Protein AF-A0ABD3SAN1-F1 (afdb_monomer_lite)

Structure (mmCIF, N/CA/C/O backbone):
data_AF-A0ABD3SAN1-F1
#
_entry.id   AF-A0ABD3SAN1-F1
#
loop_
_atom_site.group_PDB
_atom_site.id
_atom_site.type_symbol
_atom_site.label_atom_id
_atom_site.label_alt_id
_atom_site.label_comp_id
_atom_site.label_asym_id
_atom_site.label_entity_id
_atom_site.label_seq_id
_atom_site.pdbx_PDB_ins_code
_atom_site.Cartn_x
_atom_site.Cartn_y
_atom_site.Cartn_z
_atom_site.occupancy
_atom_site.B_iso_or_equiv
_atom_site.auth_seq_id
_atom_site.auth_comp_id
_atom_site.auth_asym_id
_atom_site.auth_atom_id
_atom_site.pdbx_PDB_model_num
ATOM 1 N N . MET A 1 1 ? -63.310 7.871 -70.147 1.00 47.47 1 MET A N 1
ATOM 2 C CA . MET A 1 1 ? -61.917 7.611 -70.540 1.00 47.47 1 MET A CA 1
ATOM 3 C C . MET A 1 1 ? -61.302 8.990 -70.471 1.00 47.47 1 MET A C 1
ATOM 5 O O . MET A 1 1 ? -61.814 9.867 -71.145 1.00 47.47 1 MET A O 1
ATOM 9 N N . ASP A 1 2 ? -60.575 9.318 -69.414 1.00 44.34 2 ASP A N 1
ATOM 10 C CA . ASP A 1 2 ? -59.260 8.725 -69.177 1.00 44.34 2 ASP A CA 1
ATOM 11 C C . ASP A 1 2 ? -58.966 8.379 -67.711 1.00 44.34 2 ASP A C 1
ATOM 13 O O . ASP A 1 2 ? -59.660 8.799 -66.785 1.00 44.34 2 ASP A O 1
ATOM 17 N N . GLU A 1 3 ? -57.980 7.497 -67.586 1.00 47.12 3 GLU A N 1
ATOM 18 C CA . GLU A 1 3 ? -57.555 6.701 -66.441 1.00 47.12 3 GLU A CA 1
ATOM 19 C C . GLU A 1 3 ? -57.026 7.492 -65.241 1.00 47.12 3 GLU A C 1
ATOM 21 O O . GLU A 1 3 ? -56.431 8.561 -65.354 1.00 47.12 3 GLU A O 1
ATOM 26 N N . VAL A 1 4 ? -57.210 6.876 -64.073 1.00 50.34 4 VAL A N 1
ATOM 27 C CA . VAL A 1 4 ? -56.472 7.160 -62.843 1.00 50.34 4 VAL A CA 1
ATOM 28 C C . VAL A 1 4 ? -55.154 6.397 -62.920 1.00 50.34 4 VAL A C 1
ATOM 30 O O . VAL A 1 4 ? -55.179 5.174 -63.027 1.00 50.34 4 VAL A O 1
ATOM 33 N N . GLU A 1 5 ? -54.025 7.089 -62.788 1.00 54.59 5 GLU A N 1
ATOM 34 C CA . GLU A 1 5 ? -52.728 6.453 -62.547 1.00 54.59 5 GLU A CA 1
ATOM 35 C C . GLU A 1 5 ? -52.177 6.935 -61.190 1.00 54.59 5 GLU A C 1
ATOM 37 O O . GLU A 1 5 ? -52.118 8.147 -60.952 1.00 54.59 5 GLU A O 1
ATOM 42 N N . PRO A 1 6 ? -51.833 6.032 -60.251 1.00 48.09 6 PRO A N 1
ATOM 43 C CA . PRO A 1 6 ? -51.280 6.411 -58.960 1.00 48.09 6 PRO A CA 1
ATOM 44 C C . PRO A 1 6 ? -49.764 6.630 -59.064 1.00 48.09 6 PRO A C 1
ATOM 46 O O . PRO A 1 6 ? -49.045 5.861 -59.697 1.00 48.09 6 PRO A O 1
ATOM 49 N N . GLN A 1 7 ? -49.270 7.674 -58.399 1.00 44.56 7 GLN A N 1
ATOM 50 C CA . GLN A 1 7 ? -47.840 7.938 -58.255 1.00 44.56 7 GLN A CA 1
ATOM 51 C C . GLN A 1 7 ? -47.202 6.870 -57.354 1.00 44.56 7 GLN A C 1
ATOM 53 O O . GLN A 1 7 ? -47.481 6.820 -56.157 1.00 44.56 7 GLN A O 1
ATOM 58 N N . PHE A 1 8 ? -46.340 6.025 -57.923 1.00 36.03 8 PHE A N 1
ATOM 59 C CA . PHE A 1 8 ? -45.463 5.149 -57.150 1.00 36.03 8 PHE A CA 1
ATOM 60 C C . PHE A 1 8 ? -44.323 5.976 -56.544 1.00 36.03 8 PHE A C 1
ATOM 62 O O . PHE A 1 8 ? -43.497 6.540 -57.262 1.00 36.03 8 PHE A O 1
ATOM 69 N N . HIS A 1 9 ? -44.288 6.040 -55.213 1.00 37.09 9 HIS A N 1
ATOM 70 C CA . HIS A 1 9 ? -43.096 6.411 -54.462 1.00 37.09 9 HIS A CA 1
ATOM 71 C C . HIS A 1 9 ? -42.018 5.347 -54.708 1.00 37.09 9 HIS A C 1
ATOM 73 O O . HIS A 1 9 ? -42.261 4.161 -54.502 1.00 37.09 9 HIS A O 1
ATOM 79 N N . HIS A 1 10 ? -40.845 5.777 -55.171 1.00 36.53 10 HIS A N 1
ATOM 80 C CA . HIS A 1 10 ? -39.637 4.959 -55.170 1.00 36.53 10 HIS A CA 1
ATOM 81 C C . HIS A 1 10 ? -39.230 4.770 -53.702 1.00 36.53 10 HIS A C 1
ATOM 83 O O . HIS A 1 10 ? -38.886 5.744 -53.032 1.00 36.53 10 HIS A O 1
ATOM 89 N N . GLU A 1 11 ? -39.356 3.551 -53.180 1.00 45.97 11 GLU A N 1
ATOM 90 C CA . GLU A 1 11 ? -38.661 3.155 -51.957 1.00 45.97 11 GLU A CA 1
ATOM 91 C C . GLU A 1 11 ? -37.168 3.134 -52.300 1.00 45.97 11 GLU A C 1
ATOM 93 O O . GLU A 1 11 ? -36.721 2.322 -53.107 1.00 45.97 11 GLU A O 1
ATOM 98 N N . GLU A 1 12 ? -36.409 4.092 -51.767 1.00 47.00 12 GLU A N 1
ATOM 99 C CA . GLU A 1 12 ? -34.952 4.012 -51.798 1.00 47.00 12 GLU A CA 1
ATOM 100 C C . GLU A 1 12 ? -34.536 2.903 -50.827 1.00 47.00 12 GLU A C 1
ATOM 102 O O . GLU A 1 12 ? -34.613 3.067 -49.610 1.00 47.00 12 GLU A O 1
ATOM 107 N N . GLU A 1 13 ? -34.165 1.743 -51.369 1.00 53.28 13 GLU A N 1
ATOM 108 C CA . GLU A 1 13 ? -33.472 0.703 -50.614 1.00 53.28 13 GLU A CA 1
ATOM 109 C C . GLU A 1 13 ? -32.083 1.242 -50.235 1.00 53.28 13 GLU A C 1
ATOM 111 O O . GLU A 1 13 ? -31.248 1.509 -51.104 1.00 53.28 13 GLU A O 1
ATOM 116 N N . ASP A 1 14 ? -31.853 1.439 -48.933 1.00 52.56 14 ASP A N 1
ATOM 117 C CA . ASP A 1 14 ? -30.531 1.743 -48.380 1.00 52.56 14 ASP A CA 1
ATOM 118 C C . ASP A 1 14 ? -29.525 0.684 -48.877 1.00 52.56 14 ASP A C 1
ATOM 120 O O . ASP A 1 14 ? -29.796 -0.514 -48.742 1.00 52.56 14 ASP A O 1
ATOM 124 N N . PRO A 1 15 ? -28.363 1.066 -49.441 1.00 58.12 15 PRO A N 1
ATOM 125 C CA . PRO A 1 15 ? -27.376 0.090 -49.876 1.00 58.12 15 PRO A CA 1
ATOM 126 C C . PRO A 1 15 ? -26.873 -0.703 -48.665 1.00 58.12 15 PRO A C 1
ATOM 128 O O . PRO A 1 15 ? -26.223 -0.153 -47.774 1.00 58.12 15 PRO A O 1
ATOM 131 N N . GLU A 1 16 ? -27.169 -2.004 -48.647 1.00 63.34 16 GLU A N 1
ATOM 132 C CA . GLU A 1 16 ? -26.653 -2.954 -47.666 1.00 63.34 16 GLU A CA 1
ATOM 133 C C . GLU A 1 16 ? -25.118 -2.900 -47.713 1.00 63.34 16 GLU A C 1
ATOM 135 O O . GLU A 1 16 ? -24.490 -3.193 -48.733 1.00 63.34 16 GLU A O 1
ATOM 140 N N . ILE A 1 17 ? -24.509 -2.413 -46.630 1.00 59.25 17 ILE A N 1
ATOM 141 C CA . ILE A 1 17 ? -23.059 -2.262 -46.515 1.00 59.25 17 ILE A CA 1
ATOM 142 C C . ILE A 1 17 ? -22.461 -3.672 -46.491 1.00 59.25 17 ILE A C 1
ATOM 144 O O . ILE A 1 17 ? -22.445 -4.331 -45.456 1.00 59.25 17 ILE A O 1
ATOM 148 N N . ILE A 1 18 ? -21.994 -4.146 -47.646 1.00 58.75 18 ILE A N 1
ATOM 149 C CA . ILE A 1 18 ? -21.250 -5.401 -47.760 1.00 58.75 18 ILE A CA 1
ATOM 150 C C . ILE A 1 18 ? -19.874 -5.156 -47.136 1.00 58.75 18 ILE A C 1
ATOM 152 O O . ILE A 1 18 ? -19.011 -4.517 -47.745 1.00 58.75 18 ILE A O 1
ATOM 156 N N . GLU A 1 19 ? -19.687 -5.617 -45.900 1.00 59.34 19 GLU A N 1
ATOM 157 C CA . GLU A 1 19 ? -18.380 -5.617 -45.247 1.00 59.34 19 GLU A CA 1
ATOM 158 C C . GLU A 1 19 ? -17.417 -6.481 -46.082 1.00 59.34 19 GLU A C 1
ATOM 160 O O . GLU A 1 19 ? -17.720 -7.647 -46.350 1.00 59.34 19 GLU A O 1
ATOM 165 N N . PRO A 1 20 ? -16.284 -5.937 -46.567 1.00 63.66 20 PRO A N 1
ATOM 166 C CA . PRO A 1 20 ? -15.313 -6.744 -47.286 1.00 63.66 20 PRO A CA 1
ATOM 167 C C . PRO A 1 20 ? -14.733 -7.786 -46.326 1.00 63.66 20 PRO A C 1
ATOM 169 O O . PRO A 1 20 ? -14.188 -7.427 -45.283 1.00 63.66 20 PRO A O 1
ATOM 172 N N . ASP A 1 21 ? -14.842 -9.061 -46.699 1.00 63.62 21 ASP A N 1
ATOM 173 C CA . ASP A 1 21 ? -14.269 -10.201 -45.978 1.00 63.62 21 ASP A CA 1
ATOM 174 C C . ASP A 1 21 ? -12.733 -10.116 -46.085 1.00 63.62 21 ASP A C 1
ATOM 176 O O . ASP A 1 21 ? -12.105 -10.590 -47.035 1.00 63.62 21 ASP A O 1
ATOM 180 N N . VAL A 1 22 ? -12.122 -9.355 -45.174 1.00 65.00 22 VAL A N 1
ATOM 181 C CA . VAL A 1 22 ? -10.670 -9.195 -45.079 1.00 65.00 22 VAL A CA 1
ATOM 182 C C . VAL A 1 22 ? -10.128 -10.424 -44.360 1.00 65.00 22 VAL A C 1
ATOM 184 O O . VAL A 1 22 ? -10.325 -10.570 -43.156 1.00 65.00 22 VAL A O 1
ATOM 187 N N . GLU A 1 23 ? -9.422 -11.292 -45.087 1.00 66.00 23 GLU A N 1
ATOM 188 C CA . GLU A 1 23 ? -8.639 -12.370 -44.479 1.00 66.00 23 GLU A CA 1
ATOM 189 C C . GLU A 1 23 ? -7.575 -11.746 -43.562 1.00 66.00 23 GLU A C 1
ATOM 191 O O . GLU A 1 23 ? -6.595 -11.148 -44.017 1.00 66.00 23 GLU A O 1
ATOM 196 N N . LEU A 1 24 ? -7.811 -11.819 -42.251 1.00 62.38 24 LEU A N 1
ATOM 197 C CA . LEU A 1 24 ? -6.869 -11.354 -41.243 1.00 62.38 24 LEU A CA 1
ATOM 198 C C . LEU A 1 24 ? -5.686 -12.323 -41.224 1.00 62.38 24 LEU A C 1
ATOM 200 O O . LEU A 1 24 ? -5.839 -13.492 -40.886 1.00 62.38 24 LEU A O 1
ATOM 204 N N . ASP A 1 25 ? -4.508 -11.837 -41.611 1.00 67.50 25 ASP A N 1
ATOM 205 C CA . ASP A 1 25 ? -3.264 -12.599 -41.527 1.00 67.50 25 ASP A CA 1
ATOM 206 C C . ASP A 1 25 ? -2.994 -12.996 -40.065 1.00 67.50 25 ASP A C 1
ATOM 208 O O . ASP A 1 25 ? -2.654 -12.159 -39.237 1.00 67.50 25 ASP A O 1
ATOM 212 N N . GLU A 1 26 ? -3.148 -14.277 -39.731 1.00 64.06 26 GLU A N 1
ATOM 213 C CA . GLU A 1 26 ? -2.954 -14.786 -38.368 1.00 64.06 26 GLU A CA 1
ATOM 214 C C . GLU A 1 26 ? -1.468 -14.941 -37.979 1.00 64.06 26 GLU A C 1
ATOM 216 O O . GLU A 1 26 ? -1.155 -15.371 -36.867 1.00 64.06 26 GLU A O 1
ATOM 221 N N . SER A 1 27 ? -0.518 -14.566 -38.849 1.00 65.94 27 SER A N 1
ATOM 222 C CA . SER A 1 27 ? 0.929 -14.726 -38.614 1.00 65.94 27 SER A CA 1
ATOM 223 C C . SER A 1 27 ? 1.480 -13.970 -37.393 1.00 65.94 27 SER A C 1
ATOM 225 O O . SER A 1 27 ? 2.615 -14.208 -36.976 1.00 65.94 27 SER A O 1
ATOM 227 N N . HIS A 1 28 ? 0.681 -13.080 -36.801 1.00 57.62 28 HIS A N 1
ATOM 228 C CA . HIS A 1 28 ? 0.998 -12.288 -35.612 1.00 57.62 28 HIS A CA 1
ATOM 229 C C . HIS A 1 28 ? 0.028 -12.532 -34.440 1.00 57.62 28 HIS A C 1
ATOM 231 O O . HIS A 1 28 ? -0.025 -11.732 -33.502 1.00 57.62 28 HIS A O 1
ATOM 237 N N . VAL A 1 29 ? -0.723 -13.641 -34.461 1.00 71.19 29 VAL A N 1
ATOM 238 C CA . VAL A 1 29 ? -1.554 -14.070 -33.329 1.00 71.19 29 VAL A CA 1
ATOM 239 C C . VAL A 1 29 ? -0.641 -14.500 -32.183 1.00 71.19 29 VAL A C 1
ATOM 241 O O . VAL A 1 29 ? 0.040 -15.522 -32.242 1.00 71.19 29 VAL A O 1
ATOM 244 N N . VAL A 1 30 ? -0.608 -13.680 -31.133 1.00 66.06 30 VAL A N 1
ATOM 245 C CA . VAL A 1 30 ? 0.076 -14.009 -29.880 1.00 66.06 30 VAL A CA 1
ATOM 246 C C . VAL A 1 30 ? -0.674 -15.165 -29.230 1.00 66.06 30 VAL A C 1
ATOM 248 O O . VAL A 1 30 ? -1.894 -15.096 -29.065 1.00 66.06 30 VAL A O 1
ATOM 251 N N . GLU A 1 31 ? 0.048 -16.230 -28.886 1.00 66.81 31 GLU A N 1
ATOM 252 C CA . GLU A 1 31 ? -0.555 -17.369 -28.203 1.00 66.81 31 GLU A CA 1
ATOM 253 C C . GLU A 1 31 ? -1.207 -16.926 -26.886 1.00 66.81 31 GLU A C 1
ATOM 255 O O . GLU A 1 31 ? -0.666 -16.064 -26.187 1.00 66.81 31 GLU A O 1
ATOM 260 N N . PRO A 1 32 ? -2.367 -17.501 -26.527 1.00 70.31 32 PRO A N 1
ATOM 261 C CA . PRO A 1 32 ? -2.988 -17.213 -25.248 1.00 70.31 32 PRO A CA 1
ATOM 262 C C . PRO A 1 32 ? -2.058 -17.629 -24.104 1.00 70.31 32 PRO A C 1
ATOM 264 O O . PRO A 1 32 ? -1.53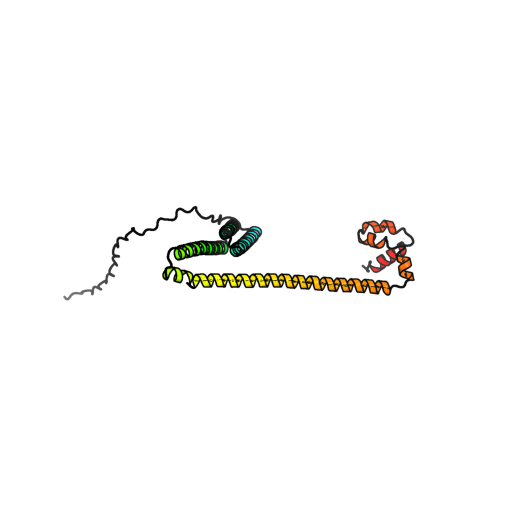2 -18.745 -24.084 1.00 70.31 32 PRO A O 1
ATOM 267 N N . ASP A 1 33 ? -1.900 -16.739 -23.127 1.00 73.12 33 ASP A N 1
ATOM 268 C CA . ASP A 1 33 ? -1.143 -17.026 -21.914 1.00 73.12 33 ASP A CA 1
ATOM 269 C C . ASP A 1 33 ? -1.765 -18.230 -21.180 1.00 73.12 33 ASP A C 1
ATOM 271 O O . ASP A 1 33 ? -2.948 -18.230 -20.832 1.00 73.12 33 ASP A O 1
ATOM 275 N N . ASN A 1 34 ? -0.963 -19.266 -20.917 1.00 74.12 34 ASN A N 1
ATOM 276 C CA . ASN A 1 34 ? -1.385 -20.476 -20.196 1.00 74.12 34 ASN A CA 1
ATOM 277 C C . ASN A 1 34 ? -1.143 -20.367 -18.678 1.00 74.12 34 ASN A C 1
ATOM 279 O O . ASN A 1 34 ? -0.758 -21.340 -18.021 1.00 74.12 34 ASN A O 1
ATOM 283 N N . ASP A 1 35 ? -1.341 -19.178 -18.110 1.00 74.06 35 ASP A N 1
ATOM 284 C CA . ASP A 1 35 ? -1.110 -18.944 -16.688 1.00 74.06 35 ASP A CA 1
ATOM 285 C C . ASP A 1 35 ? -2.210 -19.571 -15.809 1.00 74.06 35 ASP A C 1
ATOM 287 O O . ASP A 1 35 ? -3.395 -19.564 -16.168 1.00 74.06 35 ASP A O 1
ATOM 291 N N . PRO A 1 36 ? -1.862 -20.095 -14.615 1.00 79.19 36 PRO A N 1
ATOM 292 C CA . PRO A 1 36 ? -2.849 -20.582 -13.662 1.00 79.19 36 PRO A CA 1
ATOM 293 C C . PRO A 1 36 ? -3.887 -19.500 -13.318 1.00 79.19 36 PRO A C 1
ATOM 295 O O . PRO A 1 36 ? -3.505 -18.363 -13.022 1.00 79.19 36 PRO A O 1
ATOM 298 N N . PRO A 1 37 ? -5.191 -19.838 -13.257 1.00 79.19 37 PRO A N 1
ATOM 299 C CA . PRO A 1 37 ? -6.224 -18.872 -12.910 1.00 79.19 37 PRO A CA 1
ATOM 300 C C . PRO A 1 37 ? -5.943 -18.185 -11.570 1.00 79.19 37 PRO A C 1
ATOM 302 O O . PRO A 1 37 ? -5.753 -18.835 -10.536 1.00 79.19 37 PRO A O 1
ATOM 305 N N . GLN A 1 38 ? -5.950 -16.852 -11.578 1.00 82.81 38 GLN A N 1
ATOM 306 C CA . GLN A 1 38 ? -5.797 -16.058 -10.361 1.00 82.81 38 GLN A CA 1
ATOM 307 C C . GLN A 1 38 ? -6.928 -16.351 -9.360 1.00 82.81 38 GLN A C 1
ATOM 309 O O . GLN A 1 38 ? -8.091 -16.517 -9.727 1.00 82.81 38 GLN A O 1
ATOM 314 N N . LYS A 1 39 ? -6.606 -16.383 -8.062 1.00 88.25 39 LYS A N 1
ATOM 315 C CA . LYS A 1 39 ? -7.596 -16.642 -7.003 1.00 88.25 39 LYS A CA 1
ATOM 316 C C . LYS A 1 39 ? -8.538 -15.443 -6.851 1.00 88.25 39 LYS A C 1
ATOM 318 O O . LYS A 1 39 ? -8.080 -14.355 -6.509 1.00 88.25 39 LYS A O 1
ATOM 323 N N . MET A 1 40 ? -9.839 -15.636 -7.069 1.00 87.25 40 MET A N 1
ATOM 324 C CA . MET A 1 40 ? -10.841 -14.551 -7.060 1.00 87.25 40 MET A CA 1
ATOM 325 C C . MET A 1 40 ? -11.735 -14.508 -5.814 1.00 87.25 40 MET A C 1
ATOM 327 O O . MET A 1 40 ? -12.510 -13.575 -5.667 1.00 87.25 40 MET A O 1
ATOM 331 N N . GLY A 1 41 ? -11.622 -15.480 -4.905 1.00 87.00 41 GLY A N 1
ATOM 332 C CA . GLY A 1 41 ? -12.566 -15.615 -3.791 1.00 87.00 41 GLY A CA 1
ATOM 333 C C . GLY A 1 41 ? -13.960 -16.052 -4.244 1.00 87.00 41 GLY A C 1
ATOM 334 O O . GLY A 1 41 ? -14.204 -16.248 -5.433 1.00 87.00 41 GLY A O 1
ATOM 335 N N . ASP A 1 42 ? -14.853 -16.258 -3.278 1.00 85.75 42 ASP A N 1
ATOM 336 C CA . ASP A 1 42 ? -16.238 -16.659 -3.528 1.00 85.75 42 ASP A CA 1
ATOM 337 C C . ASP A 1 42 ? -17.171 -15.454 -3.318 1.00 85.75 42 ASP A C 1
ATOM 339 O O . ASP A 1 42 ? -17.347 -15.017 -2.178 1.00 85.75 42 ASP A O 1
ATOM 343 N N . PRO A 1 43 ? -17.787 -14.904 -4.381 1.00 83.06 43 PRO A N 1
ATOM 344 C CA . PRO A 1 43 ? -18.662 -13.736 -4.281 1.00 83.06 43 PRO A CA 1
ATOM 345 C C . PRO A 1 43 ? -19.903 -13.938 -3.401 1.00 83.06 43 PRO A C 1
ATOM 347 O O . PRO A 1 43 ? -20.544 -12.953 -3.041 1.00 83.06 43 PRO A O 1
ATOM 350 N N . THR A 1 44 ? -20.270 -15.184 -3.085 1.00 86.88 44 THR A N 1
ATOM 351 C CA . THR A 1 44 ? -21.464 -15.518 -2.293 1.00 86.88 44 THR A CA 1
ATOM 352 C C . THR A 1 44 ? -21.215 -15.542 -0.784 1.00 86.88 44 THR A C 1
ATOM 354 O O . THR A 1 44 ? -22.166 -15.612 -0.006 1.00 86.88 44 THR A O 1
ATOM 357 N N . VAL A 1 45 ? -19.953 -15.451 -0.354 1.00 87.62 45 VAL A N 1
ATOM 358 C CA . VAL A 1 45 ? -19.567 -15.456 1.062 1.00 87.62 45 VAL A CA 1
ATOM 359 C C . VAL A 1 45 ? -20.083 -14.210 1.784 1.00 87.62 45 VAL A C 1
ATOM 361 O O . VAL A 1 45 ? -19.866 -13.078 1.347 1.00 87.62 45 VAL A O 1
ATOM 364 N N . GLU A 1 46 ? -20.717 -14.415 2.943 1.00 83.44 46 GLU A N 1
ATOM 365 C CA . GLU A 1 46 ? -21.114 -13.320 3.828 1.00 83.44 46 GLU A CA 1
ATOM 366 C C . GLU A 1 46 ? -19.883 -12.614 4.409 1.00 83.44 46 GLU A C 1
ATOM 368 O O . GLU A 1 46 ? -19.058 -13.189 5.123 1.00 83.44 46 GLU A O 1
ATOM 373 N N . VAL A 1 47 ? -19.770 -11.322 4.113 1.00 88.62 47 VAL A N 1
ATOM 374 C CA . VAL A 1 47 ? -18.660 -10.496 4.583 1.00 88.62 47 VAL A CA 1
ATOM 375 C C . VAL A 1 47 ? -19.037 -9.851 5.920 1.00 88.62 47 VAL A C 1
ATOM 377 O O . VAL A 1 47 ? -19.691 -8.799 5.937 1.00 88.62 47 VAL A O 1
ATOM 380 N N . THR A 1 48 ? -18.607 -10.472 7.026 1.00 92.19 48 THR A N 1
ATOM 381 C CA . THR A 1 48 ? -18.733 -9.924 8.391 1.00 92.19 48 THR A CA 1
ATOM 382 C C . THR A 1 48 ? -17.867 -8.677 8.585 1.00 92.19 48 THR A C 1
ATOM 384 O O . THR A 1 48 ? -16.995 -8.374 7.769 1.00 92.19 48 THR A O 1
ATOM 387 N N . GLU A 1 49 ? -18.104 -7.930 9.664 1.00 90.88 49 GLU A N 1
ATOM 388 C CA . GLU A 1 49 ? -17.313 -6.737 9.985 1.00 90.88 49 GLU A CA 1
ATOM 389 C C . GLU A 1 49 ? -15.839 -7.091 10.238 1.00 90.88 49 GLU A C 1
ATOM 391 O O . GLU A 1 49 ? -14.959 -6.447 9.669 1.00 90.88 49 GLU A O 1
ATOM 396 N N . GLU A 1 50 ? -15.560 -8.198 10.934 1.00 93.00 50 GLU A N 1
ATOM 397 C CA . GLU A 1 50 ? -14.191 -8.683 11.148 1.00 93.00 50 GLU A CA 1
ATOM 398 C C . GLU A 1 50 ? -13.481 -9.016 9.830 1.00 93.00 50 GLU A C 1
ATOM 400 O O . GLU A 1 50 ? -12.307 -8.689 9.658 1.00 93.00 50 GLU A O 1
ATOM 405 N N . ASN A 1 51 ? -14.186 -9.620 8.867 1.00 92.38 51 ASN A N 1
ATOM 406 C CA . ASN A 1 51 ? -13.620 -9.926 7.551 1.00 92.38 51 ASN A CA 1
ATOM 407 C C . ASN A 1 51 ? -13.308 -8.653 6.752 1.00 92.38 51 ASN A C 1
ATOM 409 O O . ASN A 1 51 ? -12.322 -8.613 6.012 1.00 92.38 51 ASN A O 1
ATOM 413 N N . ARG A 1 52 ? -14.115 -7.592 6.902 1.00 91.88 52 ARG A N 1
ATOM 414 C CA . ARG A 1 52 ? -13.829 -6.288 6.279 1.00 91.88 52 ARG A CA 1
ATOM 415 C C . ARG A 1 52 ? -12.588 -5.660 6.885 1.00 91.88 52 ARG A C 1
ATOM 417 O O . ARG A 1 52 ? -11.740 -5.198 6.123 1.00 91.88 52 ARG A O 1
ATOM 424 N N . ASP A 1 53 ? -12.476 -5.671 8.207 1.00 93.88 53 ASP A N 1
ATOM 425 C CA . ASP A 1 53 ? -11.328 -5.108 8.915 1.00 93.88 53 ASP A CA 1
ATOM 426 C C . ASP A 1 53 ? -10.048 -5.875 8.576 1.00 93.88 53 ASP A C 1
ATOM 428 O O . ASP A 1 53 ? -9.063 -5.268 8.155 1.00 93.88 53 ASP A O 1
ATOM 432 N N . ALA A 1 54 ? -10.088 -7.209 8.602 1.00 95.19 54 ALA A N 1
ATOM 433 C CA . ALA A 1 54 ? -8.969 -8.055 8.197 1.00 95.19 54 ALA A CA 1
ATOM 434 C C . ALA A 1 54 ? -8.579 -7.849 6.719 1.00 95.19 54 ALA A C 1
ATOM 436 O O . ALA A 1 54 ? -7.393 -7.819 6.385 1.00 95.19 54 ALA A O 1
ATOM 437 N N . ALA A 1 55 ? -9.549 -7.643 5.820 1.00 93.81 55 ALA A N 1
ATOM 438 C CA . ALA A 1 55 ? -9.265 -7.307 4.424 1.00 93.81 55 ALA A CA 1
ATOM 439 C C . ALA A 1 55 ? -8.592 -5.928 4.281 1.00 93.81 55 ALA A C 1
ATOM 441 O O . ALA A 1 55 ? -7.690 -5.764 3.457 1.00 93.81 55 ALA A O 1
ATOM 442 N N . GLN A 1 56 ? -8.987 -4.932 5.085 1.00 94.25 56 GLN A N 1
ATOM 443 C CA . GLN A 1 56 ? -8.306 -3.632 5.116 1.00 94.25 56 GLN A CA 1
ATOM 444 C C . GLN A 1 56 ? -6.890 -3.747 5.689 1.00 94.25 56 GLN A C 1
ATOM 446 O O . GLN A 1 56 ? -5.973 -3.129 5.152 1.00 94.25 56 GLN A O 1
ATOM 451 N N . GLU A 1 57 ? -6.682 -4.552 6.730 1.00 94.75 57 GLU A N 1
ATOM 452 C CA . GLU A 1 57 ? -5.351 -4.828 7.277 1.00 94.75 57 GLU A CA 1
ATOM 453 C C . GLU A 1 57 ? -4.443 -5.496 6.244 1.00 94.75 57 GLU A C 1
ATOM 455 O O . GLU A 1 57 ? -3.313 -5.051 6.042 1.00 94.75 57 GLU A O 1
ATOM 460 N N . ALA A 1 58 ? -4.946 -6.498 5.522 1.00 95.19 58 ALA A N 1
ATOM 461 C CA . ALA A 1 58 ? -4.211 -7.144 4.439 1.00 95.19 58 ALA A CA 1
ATOM 462 C C . ALA A 1 58 ? -3.854 -6.152 3.315 1.00 95.19 58 ALA A C 1
ATOM 464 O O . ALA A 1 58 ? -2.735 -6.166 2.808 1.00 95.19 58 ALA A O 1
ATOM 465 N N . LYS A 1 59 ? -4.744 -5.209 2.981 1.00 92.06 59 LYS A N 1
ATOM 466 C CA . LYS A 1 59 ? -4.421 -4.113 2.052 1.00 92.06 59 LYS A CA 1
ATOM 467 C C . LYS A 1 59 ? -3.320 -3.186 2.588 1.00 92.06 59 LYS A C 1
ATOM 469 O O . LYS A 1 59 ? -2.490 -2.704 1.822 1.00 92.06 59 LYS A O 1
ATOM 474 N N . ILE A 1 60 ? -3.296 -2.909 3.891 1.00 93.06 60 ILE A N 1
ATOM 475 C CA . ILE A 1 60 ? -2.222 -2.112 4.507 1.00 93.06 60 ILE A CA 1
ATOM 476 C C . ILE A 1 60 ? -0.884 -2.860 4.422 1.00 93.06 60 ILE A C 1
ATOM 478 O O . ILE A 1 60 ? 0.136 -2.232 4.137 1.00 93.06 60 ILE A O 1
ATOM 482 N N . GLN A 1 61 ? -0.890 -4.181 4.617 1.00 93.81 61 GLN A N 1
ATOM 483 C CA . GLN A 1 61 ? 0.296 -5.028 4.455 1.00 93.81 61 GLN A CA 1
ATOM 484 C C . GLN A 1 61 ? 0.811 -5.027 3.010 1.00 93.81 61 GLN A C 1
ATOM 486 O O . GLN A 1 61 ? 2.014 -4.916 2.804 1.00 93.81 61 GLN A O 1
ATOM 491 N N . ASP A 1 62 ? -0.073 -5.060 2.010 1.00 92.12 62 ASP A N 1
ATOM 492 C CA . ASP A 1 62 ? 0.313 -4.890 0.601 1.00 92.12 62 ASP A CA 1
ATOM 493 C C . ASP A 1 62 ? 1.034 -3.556 0.360 1.00 92.12 62 ASP A C 1
ATOM 495 O O . ASP A 1 62 ? 2.129 -3.534 -0.200 1.00 92.12 62 ASP A O 1
ATOM 499 N N . MET A 1 63 ? 0.497 -2.446 0.875 1.00 85.50 63 MET A N 1
ATOM 500 C CA . MET A 1 63 ? 1.154 -1.139 0.755 1.00 85.50 63 MET A CA 1
ATOM 501 C C . MET A 1 63 ? 2.535 -1.108 1.422 1.00 85.50 63 MET A C 1
ATOM 503 O O . MET A 1 63 ? 3.447 -0.421 0.950 1.00 85.50 63 MET A O 1
ATOM 507 N N . GLU A 1 64 ? 2.697 -1.827 2.531 1.00 89.19 64 GLU A N 1
ATOM 508 C CA . GLU A 1 64 ? 3.982 -1.984 3.203 1.00 89.19 64 GLU A CA 1
ATOM 509 C C . GLU A 1 64 ? 4.957 -2.822 2.366 1.00 89.19 64 GLU A C 1
ATOM 511 O O . GLU A 1 64 ? 6.075 -2.366 2.113 1.00 89.19 64 GLU A O 1
ATOM 516 N N . ALA A 1 65 ? 4.517 -3.957 1.829 1.00 91.06 65 ALA A N 1
ATOM 517 C CA . ALA A 1 65 ? 5.311 -4.817 0.956 1.00 91.06 65 ALA A CA 1
ATOM 518 C C . ALA A 1 65 ? 5.750 -4.097 -0.336 1.00 91.06 65 ALA A C 1
ATOM 520 O O . ALA A 1 65 ? 6.921 -4.172 -0.720 1.00 91.06 65 ALA A O 1
ATOM 521 N N . ILE A 1 66 ? 4.873 -3.290 -0.949 1.00 84.69 66 ILE A N 1
ATOM 522 C CA . ILE A 1 66 ? 5.222 -2.411 -2.081 1.00 84.69 66 ILE A CA 1
ATOM 523 C C . ILE A 1 66 ? 6.337 -1.437 -1.687 1.00 84.69 66 ILE A C 1
ATOM 525 O O . ILE A 1 66 ? 7.279 -1.227 -2.455 1.00 84.69 66 ILE A O 1
ATOM 529 N N . SER A 1 67 ? 6.267 -0.856 -0.485 1.00 84.69 67 SER A N 1
ATOM 530 C CA . SER A 1 67 ? 7.299 0.070 -0.000 1.00 84.69 67 SER A CA 1
ATOM 531 C C . SER A 1 67 ? 8.652 -0.611 0.233 1.00 84.69 67 SER A C 1
ATOM 533 O O . SER A 1 67 ? 9.696 0.005 0.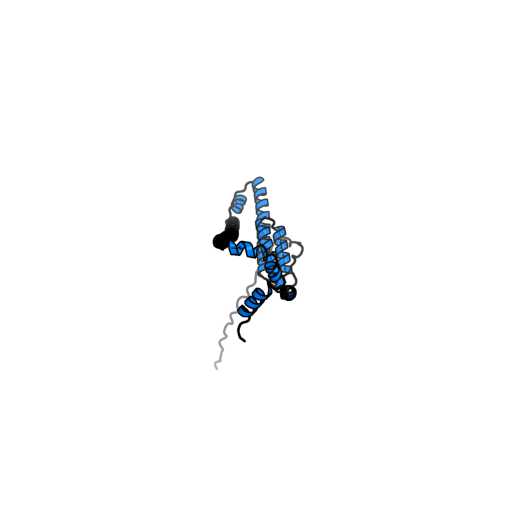022 1.00 84.69 67 SER A O 1
ATOM 535 N N . GLU A 1 68 ? 8.642 -1.899 0.575 1.00 87.69 68 GLU A N 1
ATOM 536 C CA . GLU A 1 68 ? 9.836 -2.740 0.707 1.00 87.69 68 GLU A CA 1
ATOM 537 C C . GLU A 1 68 ? 10.306 -3.347 -0.626 1.00 87.69 68 GLU A C 1
ATOM 539 O O . GLU A 1 68 ? 11.315 -4.051 -0.657 1.00 87.69 68 GLU A O 1
ATOM 544 N N . ARG A 1 69 ? 9.619 -3.042 -1.738 1.00 82.50 69 ARG A N 1
ATOM 545 C CA . ARG A 1 69 ? 9.842 -3.618 -3.078 1.00 82.50 69 ARG A CA 1
ATOM 546 C C . ARG A 1 69 ? 9.645 -5.137 -3.150 1.00 82.50 69 ARG A C 1
ATOM 548 O O . ARG A 1 69 ? 10.217 -5.782 -4.027 1.00 82.50 69 ARG A O 1
ATOM 555 N N . LYS A 1 70 ? 8.834 -5.696 -2.255 1.00 89.00 70 LYS A N 1
ATOM 556 C CA . LYS A 1 70 ? 8.439 -7.109 -2.237 1.00 89.00 70 LYS A CA 1
ATOM 557 C C . LYS A 1 70 ? 7.081 -7.255 -2.918 1.00 89.00 70 LYS A C 1
ATOM 559 O O . LYS A 1 70 ? 6.046 -7.371 -2.267 1.00 89.00 70 LYS A O 1
ATOM 564 N N . LEU A 1 71 ? 7.074 -7.137 -4.241 1.00 86.44 71 LEU A N 1
ATOM 565 C CA . LEU A 1 71 ? 5.833 -7.021 -5.013 1.00 86.44 71 LEU A CA 1
ATOM 566 C C . LEU A 1 71 ? 5.044 -8.336 -5.062 1.00 86.44 71 LEU A C 1
ATOM 568 O O . LEU A 1 71 ? 3.818 -8.318 -5.087 1.00 86.44 71 LEU A O 1
ATOM 572 N N . GLU A 1 72 ? 5.733 -9.470 -5.003 1.00 90.19 72 GLU A N 1
ATOM 573 C CA . GLU A 1 72 ? 5.134 -10.801 -4.942 1.00 90.19 72 GLU A CA 1
ATOM 574 C C . GLU A 1 72 ? 4.366 -11.006 -3.629 1.00 90.19 72 GLU A C 1
ATOM 576 O O . GLU A 1 72 ? 3.214 -11.442 -3.646 1.00 90.19 72 GLU A O 1
ATOM 581 N N . GLU A 1 73 ? 4.963 -10.614 -2.497 1.00 93.44 73 GLU A N 1
ATOM 582 C CA . GLU A 1 73 ? 4.294 -10.636 -1.188 1.00 93.44 73 GLU A CA 1
ATOM 583 C C . GLU A 1 73 ? 3.081 -9.695 -1.180 1.00 93.44 73 GLU A C 1
ATOM 585 O O . GLU A 1 73 ? 2.022 -10.043 -0.658 1.00 93.44 73 GLU A O 1
ATOM 590 N N . ALA A 1 74 ? 3.201 -8.526 -1.814 1.00 91.88 74 ALA A N 1
ATOM 591 C CA . ALA A 1 74 ? 2.122 -7.550 -1.921 1.00 91.88 74 ALA A CA 1
ATOM 592 C C . ALA A 1 74 ? 0.884 -8.129 -2.642 1.00 91.88 74 ALA A C 1
ATOM 594 O O . ALA A 1 74 ? -0.234 -8.110 -2.116 1.00 91.88 74 ALA A O 1
ATOM 595 N 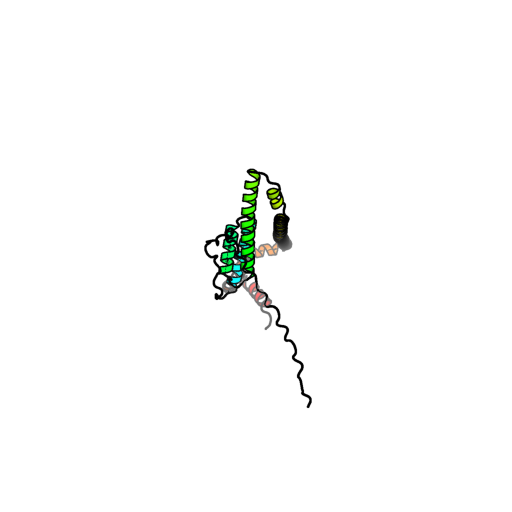N . ILE A 1 75 ? 1.101 -8.777 -3.792 1.00 92.88 75 ILE A N 1
ATOM 596 C CA . ILE A 1 75 ? 0.053 -9.490 -4.539 1.00 92.88 75 ILE A CA 1
ATOM 597 C C . ILE A 1 75 ? -0.580 -10.599 -3.684 1.00 92.88 75 ILE A C 1
ATOM 599 O O . ILE A 1 75 ? -1.800 -10.802 -3.730 1.00 92.88 75 ILE A O 1
ATOM 603 N N . GLU A 1 76 ? 0.208 -11.306 -2.872 1.00 94.56 76 GLU A N 1
ATOM 604 C CA . GLU A 1 76 ? -0.308 -12.333 -1.965 1.00 94.56 76 GLU A CA 1
ATOM 605 C C . GLU A 1 76 ? -1.200 -11.733 -0.865 1.00 94.56 76 GLU A C 1
ATOM 607 O O . GLU A 1 76 ? -2.286 -12.257 -0.596 1.00 94.56 76 GLU A O 1
ATOM 612 N N . HIS A 1 77 ? -0.792 -10.614 -0.262 1.00 96.25 77 HIS A N 1
ATOM 613 C CA . HIS A 1 77 ? -1.591 -9.891 0.729 1.00 96.25 77 HIS A CA 1
ATOM 614 C C . HIS A 1 77 ? -2.929 -9.419 0.147 1.00 96.25 77 HIS A C 1
ATOM 616 O O . HIS A 1 77 ? -3.973 -9.624 0.768 1.00 96.25 77 HIS A O 1
ATOM 622 N N . LEU A 1 78 ? -2.946 -8.884 -1.076 1.00 93.50 78 LEU A N 1
ATOM 623 C CA . LEU A 1 78 ? -4.201 -8.509 -1.737 1.00 93.50 78 LEU A CA 1
ATOM 624 C C . LEU A 1 78 ? -5.043 -9.709 -2.150 1.00 93.50 78 LEU A C 1
ATOM 626 O O . LEU A 1 78 ? -6.269 -9.652 -2.088 1.00 93.50 78 LEU A O 1
ATOM 630 N N . THR A 1 79 ? -4.411 -10.820 -2.513 1.00 94.81 79 THR A N 1
ATOM 631 C CA . THR A 1 79 ? -5.136 -12.069 -2.748 1.00 94.81 79 THR A CA 1
ATOM 632 C C . THR A 1 79 ? -5.839 -12.526 -1.471 1.00 94.81 79 THR A C 1
ATOM 634 O O . THR A 1 79 ? -7.022 -12.848 -1.519 1.00 94.81 79 THR A O 1
ATOM 637 N N . LYS A 1 80 ? -5.175 -12.466 -0.308 1.00 94.75 80 LYS A N 1
ATOM 638 C CA . LYS A 1 80 ? -5.807 -12.725 1.000 1.00 94.75 80 LYS A CA 1
ATOM 639 C C . LYS A 1 80 ? -6.945 -11.739 1.284 1.00 94.75 80 LYS A C 1
ATOM 641 O O . LYS A 1 80 ? -8.008 -12.164 1.722 1.00 94.75 80 LYS A O 1
ATOM 646 N N . ALA A 1 81 ? -6.764 -10.454 0.977 1.00 94.31 81 ALA A N 1
ATOM 647 C CA . ALA A 1 81 ? -7.803 -9.439 1.151 1.00 94.31 81 ALA A CA 1
ATOM 648 C C . ALA A 1 81 ? -9.061 -9.726 0.308 1.00 94.31 81 ALA A C 1
ATOM 650 O O . ALA A 1 81 ? -10.177 -9.560 0.796 1.00 94.31 81 ALA A O 1
ATOM 651 N N . ILE A 1 82 ? -8.891 -10.202 -0.930 1.00 94.44 82 ILE A N 1
ATOM 652 C CA . ILE A 1 82 ? -9.993 -10.605 -1.819 1.00 94.44 82 ILE A CA 1
ATOM 653 C C . ILE A 1 82 ? -10.698 -11.854 -1.291 1.00 94.44 82 ILE A C 1
ATOM 655 O O . ILE A 1 82 ? -11.919 -11.916 -1.331 1.00 94.44 82 ILE A O 1
ATOM 659 N N . LEU A 1 83 ? -9.963 -12.831 -0.753 1.00 93.19 83 LEU A N 1
ATOM 660 C CA . LEU A 1 83 ? -10.581 -14.014 -0.143 1.00 93.19 83 LEU A CA 1
ATOM 661 C C . LEU A 1 83 ? -11.447 -13.653 1.076 1.00 93.19 83 LEU A C 1
ATOM 663 O O . LEU A 1 83 ? -12.465 -14.297 1.306 1.00 93.19 83 LEU A O 1
ATOM 667 N N . LEU A 1 84 ? -11.053 -12.629 1.839 1.00 92.88 84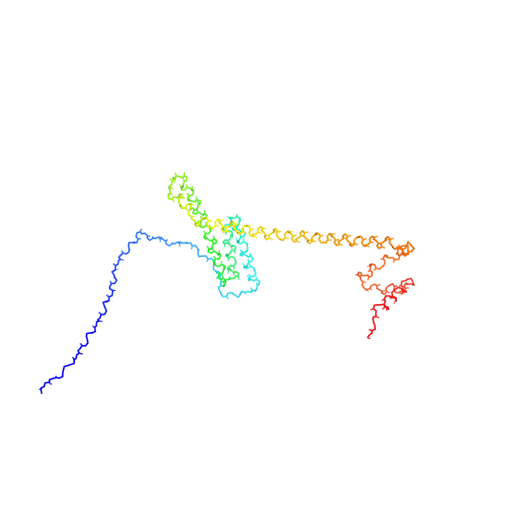 LEU A N 1
ATOM 668 C CA . LEU A 1 84 ? -11.793 -12.144 3.009 1.00 92.88 84 LEU A CA 1
ATOM 669 C C . LEU A 1 84 ? -12.976 -11.241 2.632 1.00 92.88 84 LEU A C 1
ATOM 671 O O . LEU A 1 84 ? -14.028 -11.300 3.265 1.00 92.88 84 LEU A O 1
ATOM 675 N N . ASN A 1 85 ? -12.821 -10.400 1.606 1.00 92.00 85 ASN A N 1
ATOM 676 C CA . ASN A 1 85 ? -13.879 -9.526 1.108 1.00 92.00 85 ASN A CA 1
ATOM 677 C C . ASN A 1 85 ? -13.946 -9.529 -0.433 1.00 92.00 85 ASN A C 1
ATOM 679 O O . ASN A 1 85 ? -13.517 -8.564 -1.082 1.00 92.00 85 ASN A O 1
ATOM 683 N N . PRO A 1 86 ? -14.541 -10.579 -1.023 1.00 92.06 86 PRO A N 1
ATOM 684 C CA . PRO A 1 86 ? -14.597 -10.764 -2.474 1.00 92.06 86 PRO A CA 1
ATOM 685 C C . PRO A 1 86 ? -15.588 -9.826 -3.167 1.00 92.06 86 PRO A C 1
ATOM 687 O O . PRO A 1 86 ? -15.571 -9.710 -4.388 1.00 92.06 86 PRO A O 1
ATOM 690 N N . THR A 1 87 ? -16.432 -9.122 -2.410 1.00 89.75 87 THR A N 1
ATOM 691 C CA . THR A 1 87 ? -17.387 -8.135 -2.946 1.00 89.75 87 THR A CA 1
ATOM 692 C C . THR A 1 87 ? -16.770 -6.743 -3.121 1.00 89.75 87 THR A C 1
ATOM 694 O O . THR A 1 87 ? -17.368 -5.851 -3.724 1.00 89.75 87 THR A O 1
ATOM 697 N N . SER A 1 88 ? -15.554 -6.529 -2.608 1.00 89.06 88 SER A N 1
ATOM 698 C CA . SER A 1 88 ? -14.899 -5.225 -2.626 1.00 89.06 88 SER A CA 1
ATOM 699 C C . SER A 1 88 ? -14.160 -4.968 -3.937 1.00 89.06 88 SER A C 1
ATOM 701 O O . SER A 1 88 ? -13.039 -5.435 -4.139 1.00 89.06 88 SER A O 1
ATOM 703 N N . ALA A 1 89 ? -14.736 -4.113 -4.786 1.00 88.56 89 ALA A N 1
ATOM 704 C CA . ALA A 1 89 ? -14.098 -3.627 -6.015 1.00 88.56 89 ALA A CA 1
ATOM 705 C C . ALA A 1 89 ? -12.703 -3.016 -5.769 1.00 88.56 89 ALA A C 1
ATOM 707 O O . ALA A 1 89 ? -11.795 -3.158 -6.586 1.00 88.56 89 ALA A O 1
ATOM 708 N N . ILE A 1 90 ? -12.515 -2.376 -4.611 1.00 86.12 90 ILE A N 1
ATOM 709 C CA . ILE A 1 90 ? -11.252 -1.731 -4.237 1.00 86.12 90 ILE A CA 1
ATOM 710 C C . ILE A 1 90 ? -10.116 -2.755 -4.125 1.00 86.12 90 ILE A C 1
ATOM 712 O O . ILE A 1 90 ? -8.986 -2.427 -4.475 1.00 86.12 90 ILE A O 1
ATOM 716 N N . MET A 1 91 ? -10.388 -3.977 -3.655 1.00 90.81 91 MET A N 1
ATOM 717 C CA . MET A 1 91 ? -9.343 -4.995 -3.489 1.00 90.81 91 MET A CA 1
ATOM 718 C C . MET A 1 91 ? -8.836 -5.500 -4.839 1.00 90.81 91 MET A C 1
ATOM 720 O O . MET A 1 91 ? -7.628 -5.618 -5.033 1.00 90.81 91 MET A O 1
ATOM 724 N N . TYR A 1 92 ? -9.735 -5.701 -5.804 1.00 88.12 92 TYR A N 1
ATOM 725 C CA . TYR A 1 92 ? -9.354 -6.058 -7.173 1.00 88.12 92 TYR A CA 1
ATOM 726 C C . TYR A 1 92 ? -8.593 -4.935 -7.873 1.00 88.12 92 TYR A C 1
ATOM 728 O O . TYR A 1 92 ? -7.573 -5.202 -8.504 1.00 88.12 92 TYR A O 1
ATOM 736 N N . ALA A 1 93 ? -9.047 -3.685 -7.725 1.00 84.19 93 ALA A N 1
ATOM 737 C CA . ALA A 1 93 ? -8.358 -2.527 -8.291 1.00 84.19 93 ALA A CA 1
ATOM 738 C C . ALA A 1 93 ? -6.935 -2.399 -7.730 1.00 84.19 93 ALA A C 1
ATOM 740 O O . ALA A 1 93 ? -5.977 -2.327 -8.496 1.00 84.19 93 ALA A O 1
ATOM 741 N N . SER A 1 94 ? -6.782 -2.471 -6.403 1.00 85.19 94 SER A N 1
ATOM 742 C CA . SER A 1 94 ? -5.463 -2.465 -5.767 1.00 85.19 94 SER A CA 1
ATOM 743 C C . SER A 1 94 ? -4.601 -3.646 -6.228 1.00 85.19 94 SER A C 1
ATOM 745 O O . SER A 1 94 ? -3.409 -3.463 -6.441 1.00 85.19 94 SER A O 1
ATOM 747 N N . ARG A 1 95 ? -5.175 -4.837 -6.469 1.00 91.31 95 ARG A N 1
ATOM 748 C CA . ARG A 1 95 ? -4.390 -5.988 -6.955 1.00 91.31 95 ARG A CA 1
ATOM 749 C C . ARG A 1 95 ? -3.891 -5.773 -8.377 1.00 91.31 95 ARG A C 1
ATOM 751 O O . ARG A 1 95 ? -2.740 -6.088 -8.666 1.00 91.31 95 ARG A O 1
ATOM 758 N N . GLY A 1 96 ? -4.727 -5.201 -9.241 1.00 84.50 96 GLY A N 1
ATOM 759 C CA . GLY A 1 96 ? -4.327 -4.785 -10.585 1.00 84.50 96 GLY A CA 1
ATOM 760 C C . GLY A 1 96 ? -3.192 -3.760 -10.554 1.00 84.50 96 GLY A C 1
ATOM 761 O O . GLY A 1 96 ? -2.215 -3.907 -11.282 1.00 84.50 96 GLY A O 1
ATOM 762 N N . GLU A 1 97 ? -3.264 -2.774 -9.657 1.00 82.75 97 GLU A N 1
ATOM 763 C CA . GLU A 1 97 ? -2.172 -1.818 -9.446 1.00 82.75 97 GLU A CA 1
ATOM 764 C C . GLU A 1 97 ? -0.868 -2.527 -9.040 1.00 82.75 97 GLU A C 1
ATOM 766 O O . GLU A 1 97 ? 0.167 -2.281 -9.664 1.00 82.75 97 GLU A O 1
ATOM 771 N N . SER A 1 98 ? -0.906 -3.444 -8.066 1.00 84.56 98 SER A N 1
ATOM 772 C CA . SER A 1 98 ? 0.269 -4.221 -7.635 1.00 84.56 98 SER A CA 1
ATOM 773 C C . SER A 1 98 ? 0.873 -5.058 -8.772 1.00 84.56 98 SER A C 1
ATOM 775 O O . SER A 1 98 ? 2.094 -5.052 -8.948 1.00 84.56 98 SER A O 1
ATOM 777 N N . HIS A 1 99 ? 0.050 -5.693 -9.615 1.00 85.38 99 HIS A N 1
ATOM 778 C CA . HIS A 1 99 ? 0.528 -6.386 -10.821 1.00 85.38 99 HIS A CA 1
ATOM 779 C C . HIS A 1 99 ? 1.187 -5.434 -11.825 1.00 85.38 99 HIS A C 1
ATOM 781 O O . HIS A 1 99 ? 2.257 -5.745 -12.347 1.00 85.38 99 HIS A O 1
ATOM 787 N N . CYS A 1 100 ? 0.615 -4.250 -12.057 1.00 80.38 100 CYS A N 1
ATOM 788 C CA . CYS A 1 100 ? 1.222 -3.238 -12.923 1.00 80.38 100 CYS A CA 1
ATOM 789 C C . CYS A 1 100 ? 2.598 -2.790 -12.405 1.00 80.38 100 CYS A C 1
ATOM 791 O O . CYS A 1 100 ? 3.527 -2.638 -13.198 1.00 80.38 100 CYS A O 1
ATOM 793 N N . TYR A 1 101 ? 2.764 -2.612 -11.089 1.00 80.56 101 TYR A N 1
ATOM 794 C CA . TYR A 1 101 ? 4.073 -2.308 -10.500 1.00 80.56 101 TYR A CA 1
ATOM 795 C C . TYR A 1 101 ? 5.075 -3.449 -10.710 1.00 80.56 101 TYR A C 1
ATOM 797 O O . TYR A 1 101 ? 6.233 -3.179 -11.036 1.00 80.56 101 TYR A O 1
ATOM 805 N N . PHE A 1 102 ? 4.639 -4.703 -10.552 1.00 85.19 102 PHE A N 1
ATOM 806 C CA . PHE A 1 102 ? 5.485 -5.884 -10.738 1.00 85.19 102 PHE A CA 1
ATOM 807 C C . PHE A 1 102 ? 5.990 -6.003 -12.174 1.00 85.19 102 PHE A C 1
ATOM 809 O O . PHE A 1 102 ? 7.201 -6.038 -12.408 1.00 85.19 102 PHE A O 1
ATOM 816 N N . LEU A 1 103 ? 5.066 -5.964 -13.135 1.00 82.38 103 LEU A N 1
ATOM 817 C CA . LEU A 1 103 ? 5.386 -6.043 -14.557 1.00 82.38 103 LEU A CA 1
ATOM 818 C C . LEU A 1 103 ? 6.258 -4.866 -15.000 1.00 82.38 103 LEU A C 1
ATOM 820 O O . LEU A 1 103 ? 7.227 -5.060 -15.730 1.00 82.38 103 LEU A O 1
ATOM 824 N N . LEU A 1 104 ? 5.991 -3.654 -14.500 1.00 80.56 104 LEU A N 1
ATOM 825 C CA . LEU A 1 104 ? 6.834 -2.501 -14.805 1.00 80.56 104 LEU A CA 1
ATOM 826 C C . LEU A 1 104 ? 8.252 -2.661 -14.240 1.00 80.56 104 LEU A C 1
ATOM 828 O O . LEU A 1 104 ? 9.220 -2.299 -14.907 1.00 80.56 104 LEU A O 1
ATOM 832 N N . GLN A 1 105 ? 8.407 -3.185 -13.022 1.00 82.44 105 GLN A N 1
ATOM 833 C CA . GLN A 1 105 ? 9.733 -3.400 -12.444 1.00 82.44 105 GLN A CA 1
ATOM 834 C C . GLN A 1 105 ? 10.525 -4.446 -13.236 1.00 82.44 105 GLN A C 1
ATOM 836 O O . GLN A 1 105 ? 11.733 -4.269 -13.415 1.00 82.44 105 GLN A O 1
ATOM 841 N N . LEU A 1 106 ? 9.868 -5.510 -13.701 1.00 84.62 106 LEU A N 1
ATOM 842 C CA . LEU A 1 106 ? 10.481 -6.518 -14.562 1.00 84.62 106 LEU A CA 1
ATOM 843 C C . LEU A 1 106 ? 10.909 -5.903 -15.901 1.00 84.62 106 LEU A C 1
ATOM 845 O O . LEU A 1 106 ? 12.093 -5.943 -16.228 1.00 84.62 106 LEU A O 1
ATOM 849 N N . LEU A 1 107 ? 10.002 -5.182 -16.568 1.00 83.06 107 LEU A N 1
ATOM 850 C CA . LEU A 1 107 ? 10.283 -4.457 -17.809 1.00 83.06 107 LEU A CA 1
ATOM 851 C C . LEU A 1 107 ? 11.490 -3.522 -17.669 1.00 83.06 107 LEU A C 1
ATOM 853 O O . LEU A 1 107 ? 12.380 -3.513 -18.512 1.00 83.06 107 LEU A O 1
ATOM 857 N N . ILE A 1 108 ? 11.556 -2.736 -16.592 1.00 84.19 108 ILE A N 1
ATOM 858 C CA . ILE A 1 108 ? 12.679 -1.821 -16.356 1.00 84.19 108 ILE A CA 1
ATOM 859 C C . ILE A 1 108 ? 13.998 -2.589 -16.185 1.00 84.19 108 ILE A C 1
ATOM 861 O O . ILE A 1 108 ? 15.038 -2.114 -16.642 1.00 84.19 108 ILE A O 1
ATOM 865 N N . LYS A 1 109 ? 14.005 -3.748 -15.513 1.00 85.31 109 LYS A N 1
ATOM 866 C CA . LYS A 1 109 ? 15.220 -4.572 -15.374 1.00 85.31 109 LYS A CA 1
ATOM 867 C C . LYS A 1 109 ? 15.683 -5.095 -16.732 1.00 85.31 109 LYS A C 1
ATOM 869 O O . LYS A 1 109 ? 16.873 -4.987 -17.028 1.00 85.31 109 LYS A O 1
ATOM 874 N N . ASP A 1 110 ? 14.754 -5.578 -17.546 1.00 83.88 110 ASP A N 1
ATOM 875 C CA . ASP A 1 110 ? 15.051 -6.126 -18.869 1.00 83.88 110 ASP A CA 1
ATOM 876 C C . ASP A 1 110 ? 15.536 -5.035 -19.827 1.00 83.88 110 ASP A C 1
ATOM 878 O O . ASP A 1 110 ? 16.552 -5.213 -20.492 1.00 83.88 110 ASP A O 1
ATOM 882 N N . LEU A 1 111 ? 14.920 -3.849 -19.806 1.00 81.19 111 LEU A N 1
ATOM 883 C CA . LEU A 1 111 ? 15.379 -2.688 -20.577 1.00 81.19 111 LEU A CA 1
ATOM 884 C C . LEU A 1 111 ? 16.783 -2.228 -20.167 1.00 81.19 111 LEU A C 1
ATOM 886 O O . LEU A 1 111 ? 17.588 -1.863 -21.021 1.00 81.19 111 LEU A O 1
ATOM 890 N N . HIS A 1 112 ? 17.118 -2.263 -18.873 1.00 83.56 112 HIS A N 1
ATOM 891 C CA . HIS A 1 112 ? 18.483 -1.968 -18.431 1.00 83.56 112 HIS A CA 1
ATOM 892 C C . HIS A 1 112 ? 19.486 -3.030 -18.882 1.00 83.56 112 HIS A C 1
ATOM 894 O O . HIS A 1 112 ? 20.635 -2.689 -19.158 1.00 83.56 112 HIS A O 1
ATOM 900 N N . LEU A 1 113 ? 19.094 -4.307 -18.917 1.00 84.19 113 LEU A N 1
ATOM 901 C CA . LEU A 1 113 ? 19.946 -5.368 -19.446 1.00 84.19 113 LEU A CA 1
ATOM 902 C C . LEU A 1 113 ? 20.149 -5.187 -20.952 1.00 84.19 113 LEU A C 1
ATOM 904 O O . LEU A 1 113 ? 21.291 -5.193 -21.398 1.00 84.19 113 LEU A O 1
ATOM 908 N N . ALA A 1 114 ? 19.076 -4.937 -21.702 1.00 78.19 114 ALA A N 1
ATOM 909 C CA . ALA A 1 114 ? 19.125 -4.651 -23.130 1.00 78.19 114 ALA A CA 1
ATOM 910 C C . ALA A 1 114 ? 20.045 -3.458 -23.423 1.00 78.19 114 ALA A C 1
ATOM 912 O O . ALA A 1 114 ? 21.003 -3.607 -24.168 1.00 78.19 114 ALA A O 1
ATOM 913 N N . SER A 1 115 ? 19.866 -2.336 -22.715 1.00 80.12 115 SER A N 1
ATOM 914 C CA . SER A 1 115 ? 20.721 -1.147 -22.844 1.00 80.12 115 SER A CA 1
ATOM 915 C C . SER A 1 115 ? 22.200 -1.396 -22.516 1.00 80.12 115 SER A C 1
ATOM 917 O O . SER A 1 115 ? 23.046 -0.619 -22.955 1.00 80.12 115 SER A O 1
ATOM 919 N N . LYS A 1 116 ? 22.526 -2.402 -21.692 1.00 83.38 116 LYS A N 1
ATOM 920 C CA . LYS A 1 116 ? 23.919 -2.791 -21.406 1.00 83.38 116 LYS A CA 1
ATOM 921 C C . LYS A 1 116 ? 24.528 -3.635 -22.520 1.00 83.38 116 LYS A C 1
ATOM 923 O O . LYS A 1 116 ? 25.749 -3.646 -22.641 1.00 83.38 116 LYS A O 1
ATOM 928 N N . LEU A 1 117 ? 23.701 -4.382 -23.245 1.00 82.00 117 LEU A N 1
ATOM 929 C CA . LEU A 1 117 ? 24.126 -5.220 -24.361 1.00 82.00 117 LEU A CA 1
ATOM 930 C C . LEU A 1 117 ? 24.295 -4.376 -25.622 1.00 82.00 117 LEU A C 1
ATOM 932 O O . LEU A 1 117 ? 25.351 -4.433 -26.243 1.00 82.00 117 LEU A O 1
ATOM 936 N N . ASP A 1 118 ? 23.290 -3.561 -25.940 1.00 75.00 118 ASP A N 1
ATOM 937 C CA . ASP A 1 118 ? 23.345 -2.578 -27.012 1.00 75.00 118 ASP A CA 1
ATOM 938 C C . ASP A 1 118 ? 22.528 -1.343 -26.617 1.00 75.00 118 ASP A C 1
ATOM 940 O O . ASP A 1 118 ? 21.348 -1.428 -26.261 1.00 75.00 118 ASP A O 1
ATOM 944 N N . TYR A 1 119 ? 23.182 -0.185 -26.590 1.00 68.06 119 TYR A N 1
ATOM 945 C CA . TYR A 1 119 ? 22.518 1.054 -26.207 1.00 68.06 119 TYR A CA 1
ATOM 946 C C . TYR A 1 119 ? 21.755 1.593 -27.414 1.00 68.06 119 TYR A C 1
ATOM 948 O O . TYR A 1 119 ? 22.353 2.124 -28.346 1.00 68.06 119 TYR A O 1
ATOM 956 N N . ASP A 1 120 ? 20.430 1.503 -27.353 1.00 76.12 120 ASP A N 1
ATOM 957 C CA . ASP A 1 120 ? 19.529 2.101 -28.333 1.00 76.12 120 ASP A CA 1
ATOM 958 C C . ASP A 1 120 ? 18.895 3.386 -27.767 1.00 76.12 120 ASP A C 1
ATOM 960 O O . ASP A 1 120 ? 18.503 3.472 -26.593 1.00 76.12 120 ASP A O 1
ATOM 964 N N . GLU A 1 121 ? 18.780 4.404 -28.614 1.00 68.44 121 GLU A N 1
ATOM 965 C CA . GLU A 1 121 ? 18.107 5.660 -28.309 1.00 68.44 121 GLU A CA 1
ATOM 966 C C . GLU A 1 121 ? 16.613 5.436 -28.010 1.00 68.44 121 GLU A C 1
ATOM 968 O O . GLU A 1 121 ? 16.061 6.113 -27.136 1.00 68.44 121 GLU A O 1
ATOM 973 N N . GLU A 1 122 ? 15.984 4.417 -28.610 1.00 68.69 122 GLU A N 1
ATOM 974 C CA . GLU A 1 122 ? 14.609 4.008 -28.300 1.00 68.69 122 GLU A CA 1
ATOM 975 C C . GLU A 1 122 ? 14.481 3.393 -26.897 1.00 68.69 122 GLU A C 1
ATOM 977 O O . GLU A 1 122 ? 13.592 3.778 -26.127 1.00 68.69 122 GLU A O 1
ATOM 982 N N . ILE A 1 123 ? 15.411 2.513 -26.506 1.00 68.62 123 ILE A N 1
ATOM 983 C CA . ILE A 1 123 ? 15.467 1.925 -25.154 1.00 68.62 123 ILE A CA 1
ATOM 984 C C . ILE A 1 123 ? 15.665 3.035 -24.106 1.00 68.62 123 ILE A C 1
ATOM 986 O O . ILE A 1 123 ? 14.971 3.082 -23.082 1.00 68.62 123 ILE A O 1
ATOM 990 N N . SER A 1 124 ? 16.556 3.990 -24.387 1.00 68.81 124 SER A N 1
ATOM 991 C CA . SER A 1 124 ? 16.793 5.177 -23.553 1.00 68.81 124 SER A CA 1
ATOM 992 C C . SER A 1 124 ? 15.561 6.083 -23.457 1.00 68.81 124 SER A C 1
ATOM 994 O O . SER A 1 124 ? 15.246 6.606 -22.383 1.00 68.81 124 SER A O 1
ATOM 996 N N . ALA A 1 125 ? 14.820 6.256 -24.554 1.00 72.62 125 ALA A N 1
ATOM 997 C CA . ALA A 1 125 ? 13.597 7.049 -24.584 1.00 72.62 125 ALA A CA 1
ATOM 998 C C . ALA A 1 125 ? 12.480 6.414 -23.745 1.00 72.62 125 ALA A C 1
ATOM 1000 O O . ALA A 1 125 ? 11.806 7.128 -23.000 1.00 72.62 125 ALA A O 1
ATOM 1001 N N . VAL A 1 126 ? 12.303 5.088 -23.799 1.00 71.31 126 VAL A N 1
ATOM 1002 C CA . VAL A 1 126 ? 11.315 4.367 -22.974 1.00 71.31 126 VAL A CA 1
ATOM 1003 C C . VAL A 1 126 ? 11.628 4.510 -21.484 1.00 71.31 126 VAL A C 1
ATOM 1005 O O . VAL A 1 126 ? 10.723 4.826 -20.710 1.00 71.31 126 VAL A O 1
ATOM 1008 N N . LEU A 1 127 ? 12.900 4.400 -21.086 1.00 68.25 127 LEU A N 1
ATOM 1009 C CA . LEU A 1 127 ? 13.339 4.655 -19.706 1.00 68.25 127 LEU A CA 1
ATOM 1010 C C . LEU A 1 127 ? 13.072 6.103 -19.245 1.00 68.25 127 LEU A C 1
ATOM 1012 O O . LEU A 1 127 ? 12.867 6.342 -18.054 1.00 68.25 127 LEU A O 1
ATOM 1016 N N . LYS A 1 128 ? 13.041 7.072 -20.170 1.00 69.88 128 LYS A N 1
ATOM 1017 C CA . LYS A 1 128 ? 12.773 8.497 -19.896 1.00 69.88 128 LYS A CA 1
ATOM 1018 C C . LYS A 1 128 ? 11.286 8.887 -19.948 1.00 69.88 128 LYS A C 1
ATOM 1020 O O . LYS A 1 128 ? 10.958 10.020 -19.588 1.00 69.88 128 LYS A O 1
ATOM 1025 N N . LYS A 1 129 ? 10.369 8.008 -20.383 1.00 58.25 129 LYS A N 1
ATOM 1026 C CA . LYS A 1 129 ? 8.940 8.350 -20.551 1.00 58.25 129 LYS A CA 1
ATOM 1027 C C . LYS A 1 129 ? 8.259 8.720 -19.214 1.00 58.25 129 LYS A C 1
ATOM 1029 O O . LYS A 1 129 ? 8.515 8.109 -18.174 1.00 58.25 129 LYS A O 1
ATOM 1034 N N . PRO A 1 130 ? 7.303 9.672 -19.227 1.00 49.72 130 PRO A N 1
ATOM 1035 C CA . PRO A 1 130 ? 6.711 10.250 -18.019 1.00 49.72 130 PRO A CA 1
ATOM 1036 C C . PRO A 1 130 ? 5.863 9.284 -17.181 1.00 49.72 130 PRO A C 1
ATOM 1038 O O . PRO A 1 130 ? 5.601 9.602 -16.028 1.00 49.72 130 PRO A O 1
ATOM 1041 N N . ASN A 1 131 ? 5.440 8.121 -17.690 1.00 51.03 131 ASN A N 1
ATOM 1042 C CA . ASN A 1 131 ? 4.696 7.145 -16.877 1.00 51.03 131 ASN A CA 1
ATOM 1043 C C . ASN A 1 131 ? 5.578 6.526 -15.776 1.00 51.03 131 ASN A C 1
ATOM 1045 O O . ASN A 1 131 ? 5.139 6.399 -14.634 1.00 51.03 131 ASN A O 1
ATOM 1049 N N . ALA A 1 132 ? 6.858 6.275 -16.077 1.00 51.47 132 ALA A N 1
ATOM 1050 C CA . ALA A 1 132 ? 7.848 5.863 -15.083 1.00 51.47 132 ALA A CA 1
ATOM 1051 C C . ALA A 1 132 ? 8.111 6.979 -14.051 1.00 51.47 132 ALA A C 1
ATOM 1053 O O . ALA A 1 132 ? 8.230 6.719 -12.854 1.00 51.47 132 ALA A O 1
ATOM 1054 N N . HIS A 1 133 ? 8.119 8.244 -14.494 1.00 52.03 133 HIS A N 1
ATOM 1055 C CA . HIS A 1 133 ? 8.338 9.397 -13.617 1.00 52.03 133 HIS A CA 1
ATOM 1056 C C . HIS A 1 133 ? 7.128 9.740 -12.728 1.00 52.03 133 HIS A C 1
ATOM 1058 O O . HIS A 1 133 ? 7.294 10.022 -11.544 1.00 52.03 133 HIS A O 1
ATOM 1064 N N . LYS A 1 134 ? 5.900 9.659 -13.254 1.00 53.44 134 LYS A N 1
ATOM 1065 C CA . LYS A 1 134 ? 4.658 9.903 -12.501 1.00 53.44 134 LYS A CA 1
ATOM 1066 C C . LYS A 1 134 ? 4.435 8.855 -11.404 1.00 53.44 134 LYS A C 1
ATOM 1068 O O . LYS A 1 134 ? 3.993 9.209 -10.313 1.00 53.44 134 LYS A O 1
ATOM 1073 N N . MET A 1 135 ? 4.794 7.592 -11.647 1.00 52.47 135 MET A N 1
ATOM 1074 C CA . MET A 1 135 ? 4.766 6.539 -10.618 1.00 52.47 135 MET A CA 1
ATOM 1075 C C . MET A 1 135 ? 5.840 6.751 -9.543 1.00 52.47 135 MET A C 1
ATOM 1077 O O . MET A 1 135 ? 5.562 6.614 -8.353 1.00 52.47 135 MET A O 1
ATOM 1081 N N . GLU A 1 136 ? 7.046 7.164 -9.935 1.00 56.06 136 GLU A N 1
ATOM 1082 C CA . GLU A 1 136 ? 8.119 7.568 -9.017 1.00 56.06 136 GLU A CA 1
ATOM 1083 C C . GLU A 1 136 ? 7.701 8.774 -8.144 1.00 56.06 136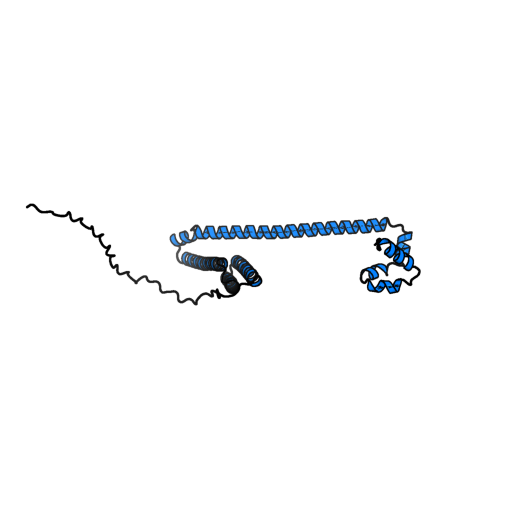 GLU A C 1
ATOM 1085 O O . GLU A 1 136 ? 7.955 8.792 -6.938 1.00 56.06 136 GLU A O 1
ATOM 1090 N N . GLU A 1 137 ? 7.006 9.767 -8.705 1.00 52.62 137 GLU A N 1
ATOM 1091 C CA . GLU A 1 137 ? 6.468 10.905 -7.951 1.00 52.62 137 GLU A CA 1
ATOM 1092 C C . GLU A 1 137 ? 5.327 10.522 -7.005 1.00 52.62 137 GLU A C 1
ATOM 1094 O O . GLU A 1 137 ? 5.296 10.994 -5.863 1.00 52.62 137 GLU A O 1
ATOM 1099 N N . HIS A 1 138 ? 4.409 9.654 -7.438 1.00 49.25 138 HIS A N 1
ATOM 1100 C CA . HIS A 1 138 ? 3.361 9.110 -6.576 1.00 49.25 138 HIS A CA 1
ATOM 1101 C C . HIS A 1 138 ? 3.976 8.359 -5.386 1.00 49.25 138 HIS A C 1
ATOM 1103 O O . HIS A 1 138 ? 3.598 8.605 -4.237 1.00 49.25 138 HIS A O 1
ATOM 1109 N N . ARG A 1 139 ? 5.016 7.550 -5.635 1.00 56.84 139 ARG A N 1
ATOM 1110 C CA . ARG A 1 139 ? 5.801 6.872 -4.593 1.00 56.84 139 ARG A CA 1
ATOM 1111 C C . ARG A 1 139 ? 6.408 7.869 -3.603 1.00 56.84 139 ARG A C 1
ATOM 1113 O O . ARG A 1 139 ? 6.168 7.771 -2.400 1.00 56.84 139 ARG A O 1
ATOM 1120 N N . ARG A 1 140 ? 7.089 8.909 -4.098 1.00 63.75 140 ARG A N 1
ATOM 1121 C CA . ARG A 1 140 ? 7.677 9.976 -3.262 1.00 63.75 140 ARG A CA 1
ATOM 1122 C C . ARG A 1 140 ? 6.625 10.749 -2.459 1.00 63.75 140 ARG A C 1
ATOM 1124 O O . ARG A 1 140 ? 6.891 11.162 -1.332 1.00 63.75 140 ARG A O 1
ATOM 1131 N N . LYS A 1 141 ? 5.426 10.971 -3.010 1.00 74.00 141 LYS A N 1
ATOM 1132 C CA . LYS A 1 141 ? 4.315 11.642 -2.312 1.00 74.00 141 LYS A CA 1
ATOM 1133 C C . LYS A 1 141 ? 3.819 10.812 -1.125 1.00 74.00 141 LYS A C 1
ATOM 1135 O O . LYS A 1 141 ? 3.634 11.373 -0.044 1.00 74.00 141 LYS A O 1
ATOM 1140 N N . TYR A 1 142 ? 3.631 9.505 -1.304 1.00 47.50 142 TYR A N 1
ATOM 1141 C CA . TYR A 1 142 ? 3.165 8.614 -0.237 1.00 47.50 142 TYR A CA 1
ATOM 1142 C C . TYR A 1 142 ? 4.227 8.374 0.842 1.00 47.50 142 TYR A C 1
ATOM 1144 O O . TYR A 1 142 ? 3.885 8.370 2.025 1.00 47.50 142 TYR A O 1
ATOM 1152 N N . GLU A 1 143 ? 5.509 8.296 0.478 1.00 53.78 143 GLU A N 1
ATOM 1153 C CA . GLU A 1 143 ? 6.618 8.254 1.445 1.00 53.78 143 GLU A CA 1
ATOM 1154 C C . GLU A 1 143 ? 6.637 9.498 2.350 1.00 53.78 143 GLU A C 1
ATOM 1156 O O . GLU A 1 143 ? 6.736 9.377 3.574 1.00 53.78 143 GLU A O 1
ATOM 1161 N N . ARG A 1 144 ? 6.462 10.699 1.774 1.00 67.12 144 ARG A N 1
ATOM 1162 C CA . ARG A 1 144 ? 6.373 11.950 2.550 1.00 67.12 144 ARG A CA 1
ATOM 1163 C C . ARG A 1 144 ? 5.179 11.951 3.504 1.00 67.12 144 ARG A C 1
ATOM 1165 O O . ARG A 1 144 ? 5.345 12.248 4.685 1.00 67.12 144 ARG A O 1
ATOM 1172 N N . LEU A 1 145 ? 3.994 11.586 3.012 1.00 55.25 145 LEU A N 1
ATOM 1173 C CA . LEU A 1 145 ? 2.764 11.596 3.808 1.00 55.25 145 LEU A CA 1
ATOM 1174 C C . LEU A 1 145 ? 2.793 10.552 4.942 1.00 55.25 145 LEU A C 1
ATOM 1176 O O . LEU A 1 145 ? 2.259 10.796 6.026 1.00 55.25 145 LEU A O 1
ATOM 1180 N N . ARG A 1 146 ? 3.430 9.394 4.721 1.00 51.56 146 ARG A N 1
ATOM 1181 C CA . ARG A 1 146 ? 3.643 8.359 5.748 1.00 51.56 146 ARG A CA 1
ATOM 1182 C C . ARG A 1 146 ? 4.579 8.866 6.841 1.00 51.56 146 ARG A C 1
ATOM 1184 O O . ARG A 1 146 ? 4.231 8.780 8.018 1.00 51.56 146 ARG A O 1
ATOM 1191 N N . LYS A 1 147 ? 5.712 9.457 6.453 1.00 62.88 147 LYS A N 1
ATOM 1192 C CA . LYS A 1 147 ? 6.683 10.035 7.390 1.00 62.88 147 LYS A CA 1
ATOM 1193 C C . LYS A 1 147 ? 6.051 11.121 8.264 1.00 62.88 147 LYS A C 1
ATOM 1195 O O . LYS A 1 147 ? 6.172 11.070 9.481 1.00 62.88 147 LYS A O 1
ATOM 1200 N N . GLU A 1 148 ? 5.268 12.017 7.667 1.00 69.06 148 GLU A N 1
ATOM 1201 C CA . GLU A 1 148 ? 4.550 13.069 8.394 1.00 69.06 148 GLU A CA 1
ATOM 1202 C C . GLU A 1 148 ? 3.562 12.509 9.438 1.00 69.06 148 GLU A C 1
ATOM 1204 O O . GLU A 1 148 ? 3.454 13.026 10.554 1.00 69.06 148 GLU A O 1
ATOM 1209 N N . ARG A 1 149 ? 2.838 11.427 9.115 1.00 62.72 149 ARG A N 1
ATOM 1210 C CA . ARG A 1 149 ? 1.908 10.779 10.059 1.00 62.72 149 ARG A CA 1
ATOM 1211 C C . ARG A 1 149 ? 2.635 10.146 11.243 1.00 62.72 149 ARG A C 1
ATOM 1213 O O . ARG A 1 149 ? 2.139 10.264 12.366 1.00 62.72 149 ARG A O 1
ATOM 1220 N N . GLU A 1 150 ? 3.769 9.496 11.004 1.00 65.12 150 GLU A N 1
ATOM 1221 C CA . GLU A 1 150 ? 4.592 8.900 12.061 1.00 65.12 150 GLU A CA 1
ATOM 1222 C C . GLU A 1 150 ? 5.239 9.971 12.942 1.00 65.12 150 GLU A C 1
ATOM 1224 O O . GLU A 1 150 ? 5.134 9.900 14.170 1.00 65.12 150 GLU A O 1
ATOM 1229 N N . ASP A 1 151 ? 5.763 11.038 12.341 1.00 73.38 151 ASP A N 1
ATOM 1230 C CA . ASP A 1 151 ? 6.298 12.187 13.071 1.00 73.38 151 ASP A CA 1
ATOM 1231 C C . ASP A 1 151 ? 5.215 12.834 13.947 1.00 73.38 151 ASP A C 1
ATOM 1233 O O . ASP A 1 151 ? 5.436 13.103 15.128 1.00 73.38 151 ASP A O 1
ATOM 1237 N N . ARG A 1 152 ? 3.984 12.972 13.437 1.00 75.62 152 ARG A N 1
ATOM 1238 C CA . ARG A 1 152 ? 2.844 13.491 14.207 1.00 75.62 152 ARG A CA 1
ATOM 1239 C C . ARG A 1 152 ? 2.434 12.578 15.366 1.00 75.62 152 ARG A C 1
ATOM 1241 O O . ARG A 1 152 ? 2.060 13.075 16.432 1.00 75.62 152 ARG A O 1
ATOM 1248 N N . LYS A 1 153 ? 2.471 11.252 15.195 1.00 77.31 153 LYS A N 1
ATOM 1249 C CA . LYS A 1 153 ? 2.224 10.296 16.293 1.00 77.31 153 LYS A CA 1
ATOM 1250 C C . LYS A 1 153 ? 3.320 10.400 17.355 1.00 77.31 153 LYS A C 1
ATOM 1252 O O . LYS A 1 153 ? 3.011 10.450 18.548 1.00 77.31 153 LYS A O 1
ATOM 1257 N N . LEU A 1 154 ? 4.580 10.480 16.932 1.00 80.81 154 LEU A N 1
ATOM 1258 C CA . LEU A 1 154 ? 5.732 10.615 17.818 1.00 80.81 154 LEU A CA 1
ATOM 1259 C C . LEU A 1 154 ? 5.696 11.936 18.596 1.00 80.81 154 LEU A C 1
ATOM 1261 O O . LEU A 1 154 ? 5.910 11.938 19.808 1.00 80.81 154 LEU A O 1
ATOM 1265 N N . GLU A 1 155 ? 5.353 13.043 17.938 1.00 85.06 155 GLU A N 1
ATOM 1266 C CA . GLU A 1 155 ? 5.143 14.361 18.546 1.00 85.06 155 GLU A CA 1
ATOM 1267 C C . GLU A 1 155 ? 4.072 14.296 19.646 1.00 85.06 155 GLU A C 1
ATOM 1269 O O . GLU A 1 155 ? 4.312 14.720 20.779 1.00 85.06 155 GLU A O 1
ATOM 1274 N N . ARG A 1 156 ? 2.913 13.683 19.359 1.00 80.31 156 ARG A N 1
ATOM 1275 C CA . ARG A 1 156 ? 1.829 13.484 20.339 1.00 80.31 156 ARG A CA 1
ATOM 1276 C C . ARG A 1 156 ? 2.275 12.631 21.523 1.00 80.31 156 ARG A C 1
ATOM 1278 O O . ARG A 1 156 ? 1.960 12.961 22.665 1.00 80.31 156 ARG A O 1
ATOM 1285 N N . LYS A 1 157 ? 3.041 11.564 21.278 1.00 87.56 157 LYS A N 1
ATOM 1286 C CA . LYS A 1 157 ? 3.608 10.720 22.340 1.00 87.56 157 LYS A CA 1
ATOM 1287 C C . LYS A 1 157 ? 4.582 11.515 23.214 1.00 87.56 157 LYS A C 1
ATOM 1289 O O . LYS A 1 157 ? 4.472 11.483 24.435 1.00 87.56 157 LYS A O 1
ATOM 1294 N N . ARG A 1 158 ? 5.463 12.315 22.604 1.00 85.00 158 ARG A N 1
ATOM 1295 C CA . ARG A 1 158 ? 6.378 13.227 23.312 1.00 85.00 158 ARG A CA 1
ATOM 1296 C C . ARG A 1 158 ? 5.627 14.282 24.123 1.00 85.00 158 ARG A C 1
ATOM 1298 O O . ARG A 1 158 ? 6.074 14.637 25.210 1.00 85.00 158 ARG A O 1
ATOM 1305 N N . GLN A 1 159 ? 4.513 14.807 23.619 1.00 83.12 159 GLN A N 1
ATOM 1306 C CA . GLN A 1 159 ? 3.668 15.747 24.359 1.00 83.12 159 GLN A CA 1
ATOM 1307 C C . GLN A 1 159 ? 2.985 15.079 25.557 1.00 83.12 159 GLN A C 1
ATOM 1309 O O . GLN A 1 159 ? 3.020 15.651 26.644 1.00 83.12 159 GLN A O 1
ATOM 1314 N N . ARG A 1 160 ? 2.453 13.858 25.401 1.00 84.06 160 ARG A N 1
ATOM 1315 C CA . ARG A 1 160 ? 1.890 13.079 26.517 1.00 84.06 160 ARG A CA 1
ATOM 1316 C C . ARG A 1 160 ? 2.926 12.806 27.603 1.00 84.06 160 ARG A C 1
ATOM 1318 O O . ARG A 1 160 ? 2.696 13.199 28.738 1.00 84.06 160 ARG A O 1
ATOM 1325 N N . CYS A 1 161 ? 4.103 12.281 27.250 1.00 87.50 161 CYS A N 1
ATOM 1326 C CA . CYS A 1 161 ? 5.176 12.049 28.223 1.00 87.50 161 CYS A CA 1
ATOM 1327 C C . CYS A 1 161 ? 5.615 13.344 28.930 1.00 87.50 161 CYS A C 1
ATOM 1329 O O . CYS A 1 161 ? 5.848 13.343 30.136 1.00 87.50 161 CYS A O 1
ATOM 1331 N N . ARG A 1 162 ? 5.698 14.475 28.209 1.00 83.88 162 ARG A N 1
ATOM 1332 C CA . ARG A 1 162 ? 5.994 15.787 28.818 1.00 83.88 162 ARG A CA 1
ATOM 1333 C C . ARG A 1 162 ? 4.883 16.245 29.769 1.00 83.88 162 ARG A C 1
ATOM 1335 O O . ARG A 1 162 ? 5.189 16.801 30.821 1.00 83.88 162 ARG A O 1
ATOM 1342 N N . GLY A 1 163 ? 3.618 16.019 29.417 1.00 88.94 163 GLY A N 1
ATOM 1343 C CA . GLY A 1 163 ? 2.462 16.315 30.265 1.00 88.94 163 GLY A CA 1
ATOM 1344 C C . GLY A 1 163 ? 2.438 15.470 31.538 1.00 88.94 163 GLY A C 1
ATOM 1345 O O . GLY A 1 163 ? 2.337 16.019 32.632 1.00 88.94 163 GLY A O 1
ATOM 1346 N N . GLU A 1 164 ? 2.624 14.158 31.409 1.00 91.06 164 GLU A N 1
ATOM 1347 C CA . GLU A 1 164 ? 2.696 13.204 32.523 1.00 91.06 164 GLU A CA 1
ATOM 1348 C C . GLU A 1 164 ? 3.859 13.520 33.469 1.00 91.06 164 GLU A C 1
ATOM 1350 O O . GLU A 1 164 ? 3.668 13.575 34.682 1.00 91.06 164 GLU A O 1
ATOM 1355 N N . ALA A 1 165 ? 5.048 13.820 32.935 1.00 89.62 165 ALA A N 1
ATOM 1356 C CA . ALA A 1 165 ? 6.202 14.207 33.743 1.00 89.62 165 ALA A CA 1
ATOM 1357 C C . ALA A 1 165 ? 5.953 15.504 34.533 1.00 89.62 165 ALA A C 1
ATOM 1359 O O . ALA A 1 165 ? 6.316 15.594 35.706 1.00 89.62 165 ALA A O 1
ATOM 1360 N N . ARG A 1 166 ? 5.296 16.502 33.920 1.00 90.12 166 ARG A N 1
ATOM 1361 C CA . ARG A 1 166 ? 4.902 17.748 34.601 1.00 90.12 166 ARG A CA 1
ATOM 1362 C C . ARG A 1 166 ? 3.865 17.494 35.695 1.00 90.12 166 ARG A C 1
ATOM 1364 O O . ARG A 1 166 ? 4.022 18.016 36.796 1.00 90.12 166 ARG A O 1
ATOM 1371 N N . ALA A 1 167 ? 2.850 16.676 35.419 1.00 88.69 167 ALA A N 1
ATOM 1372 C CA . ALA A 1 167 ? 1.830 16.304 36.397 1.00 88.69 167 ALA A CA 1
ATOM 1373 C C . ALA A 1 167 ? 2.437 15.534 37.581 1.00 88.69 167 ALA A C 1
ATOM 1375 O O . ALA A 1 167 ? 2.176 15.873 38.731 1.00 88.69 167 ALA A O 1
ATOM 1376 N N . ALA A 1 168 ? 3.323 14.569 37.321 1.00 90.31 168 ALA A N 1
ATOM 1377 C CA . ALA A 1 168 ? 4.028 13.821 38.359 1.00 90.31 168 ALA A CA 1
ATOM 1378 C C . ALA A 1 168 ? 4.949 14.717 39.206 1.00 90.31 168 ALA A C 1
ATOM 1380 O O . ALA A 1 168 ? 5.016 14.555 40.425 1.00 90.31 168 ALA A O 1
ATOM 1381 N N . ALA A 1 169 ? 5.638 15.683 38.589 1.00 89.94 169 ALA A N 1
ATOM 1382 C CA . ALA A 1 169 ? 6.461 16.655 39.307 1.00 89.94 169 ALA A CA 1
ATOM 1383 C C . ALA A 1 169 ? 5.618 17.573 40.208 1.00 89.94 169 ALA A C 1
ATOM 1385 O O . ALA A 1 169 ? 6.002 17.811 41.352 1.00 89.94 169 ALA A O 1
ATOM 1386 N N . TYR A 1 170 ? 4.461 18.036 39.722 1.00 88.00 170 TYR A N 1
ATOM 1387 C CA . TYR A 1 170 ? 3.495 18.811 40.505 1.00 88.00 170 TYR A CA 1
ATOM 1388 C C . TYR A 1 170 ? 2.907 17.996 41.667 1.00 88.00 170 TYR A C 1
ATOM 1390 O O . TYR A 1 170 ? 2.852 18.467 42.799 1.00 88.00 170 TYR A O 1
ATOM 1398 N N . GLU A 1 171 ? 2.532 16.741 41.425 1.00 85.56 171 GLU A N 1
ATOM 1399 C CA . GLU A 1 171 ? 2.026 15.837 42.461 1.00 85.56 171 GLU A CA 1
ATOM 1400 C C . GLU A 1 171 ? 3.097 15.569 43.535 1.00 85.56 171 GLU A C 1
ATOM 1402 O O . GLU A 1 171 ? 2.815 15.572 44.734 1.00 85.56 171 GLU A O 1
ATOM 1407 N N . LYS A 1 172 ? 4.358 15.388 43.120 1.00 85.75 172 LYS A N 1
ATOM 1408 C CA . LYS A 1 172 ? 5.501 15.202 44.023 1.00 85.75 172 LYS A CA 1
ATOM 1409 C C . LYS A 1 172 ? 5.788 16.457 44.845 1.00 85.75 172 LYS A C 1
ATOM 1411 O O . LYS A 1 172 ? 6.000 16.337 46.051 1.00 85.75 172 LYS A O 1
ATOM 1416 N N . SER A 1 173 ? 5.781 17.641 44.230 1.00 81.25 173 SER A N 1
ATOM 1417 C CA . SER A 1 173 ? 5.998 18.899 44.950 1.00 81.25 173 SER A CA 1
ATOM 1418 C C . SER A 1 173 ? 4.864 19.173 45.934 1.00 81.25 173 SER A C 1
ATOM 1420 O O . SER A 1 173 ? 5.148 19.495 47.081 1.00 81.25 173 SER A O 1
ATOM 1422 N N . LYS A 1 174 ? 3.607 18.922 45.548 1.00 81.69 174 LYS A N 1
ATOM 1423 C CA . LYS A 1 174 ? 2.431 19.008 46.422 1.00 81.69 174 LYS A CA 1
ATOM 1424 C C . LYS A 1 174 ? 2.521 18.053 47.614 1.00 81.69 174 LYS A C 1
ATOM 1426 O O . LYS A 1 174 ? 2.278 18.459 48.743 1.00 81.69 174 LYS A O 1
ATOM 1431 N N . LYS A 1 175 ? 2.915 16.792 47.405 1.00 74.06 175 LYS A N 1
ATOM 1432 C CA . LYS A 1 175 ? 3.154 15.839 48.508 1.00 74.06 175 LYS A CA 1
ATOM 1433 C C . LYS A 1 175 ? 4.276 16.313 49.431 1.00 74.06 175 LYS A C 1
ATOM 1435 O O . LYS A 1 175 ? 4.174 16.170 50.646 1.00 74.06 175 LYS A O 1
ATOM 1440 N N . GLN A 1 176 ? 5.332 16.893 48.865 1.00 72.81 176 GLN A N 1
ATOM 1441 C CA . GLN A 1 176 ? 6.461 17.400 49.635 1.00 72.81 176 GLN A CA 1
ATOM 1442 C C . GLN A 1 176 ? 6.121 18.670 50.425 1.00 72.81 176 GLN A C 1
ATOM 1444 O O . GLN A 1 176 ? 6.588 18.799 51.553 1.00 72.81 176 GLN A O 1
ATOM 1449 N N . THR A 1 177 ? 5.322 19.592 49.883 1.00 70.88 177 THR A N 1
ATOM 1450 C CA . THR A 1 177 ? 4.839 20.770 50.620 1.00 70.88 177 THR A CA 1
ATOM 1451 C C . THR A 1 177 ? 3.862 20.362 51.715 1.00 70.88 177 THR A C 1
ATOM 1453 O O . THR A 1 177 ? 4.078 20.728 52.862 1.00 70.88 177 THR A O 1
ATOM 1456 N N . ILE A 1 178 ? 2.895 19.484 51.418 1.00 63.44 178 ILE A N 1
ATOM 1457 C CA . ILE A 1 178 ? 1.980 18.918 52.425 1.00 63.44 178 ILE A CA 1
ATOM 1458 C C . ILE A 1 178 ? 2.762 18.274 53.581 1.00 63.44 178 ILE A C 1
ATOM 1460 O O . ILE A 1 178 ? 2.426 18.499 54.737 1.00 63.44 178 ILE A O 1
ATOM 1464 N N . PHE A 1 179 ? 3.827 17.519 53.290 1.00 61.19 179 PHE A N 1
ATOM 1465 C CA . PHE A 1 179 ? 4.680 16.903 54.313 1.00 61.19 179 PHE A CA 1
ATOM 1466 C C . PHE A 1 179 ? 5.517 17.915 55.119 1.00 61.19 179 PHE A C 1
ATOM 1468 O O . PHE A 1 179 ? 5.799 17.688 56.295 1.00 61.19 179 PHE A O 1
ATOM 1475 N N . LYS A 1 180 ? 5.936 19.029 54.507 1.00 64.69 180 LYS A N 1
ATOM 1476 C CA . LYS A 1 180 ? 6.695 20.093 55.186 1.00 64.69 180 LYS A CA 1
ATOM 1477 C C . LYS A 1 180 ? 5.811 20.954 56.088 1.00 64.69 180 LYS A C 1
ATOM 1479 O O . LYS A 1 180 ? 6.259 21.334 57.165 1.00 64.69 180 LYS A O 1
ATOM 1484 N N . ASP A 1 181 ? 4.576 21.208 55.670 1.00 65.81 181 ASP A N 1
ATOM 1485 C CA . ASP A 1 181 ? 3.627 22.068 56.382 1.00 65.81 181 ASP A CA 1
ATOM 1486 C C . ASP A 1 181 ? 2.820 21.305 57.448 1.00 65.81 181 ASP A C 1
ATOM 1488 O O . ASP A 1 181 ? 2.160 21.915 58.291 1.00 65.81 181 ASP A O 1
ATOM 1492 N N . THR A 1 182 ? 2.877 19.965 57.465 1.00 65.56 182 THR A N 1
ATOM 1493 C CA . THR A 1 182 ? 2.272 19.167 58.538 1.00 65.56 182 THR A CA 1
ATOM 1494 C C . THR A 1 182 ? 2.986 19.387 59.879 1.00 65.56 182 THR A C 1
ATOM 1496 O O . THR A 1 182 ? 4.182 19.101 59.989 1.00 65.56 182 THR A O 1
ATOM 1499 N N . PRO A 1 183 ? 2.267 19.812 60.939 1.00 68.31 183 PRO A N 1
ATOM 1500 C CA . PRO A 1 183 ? 2.849 20.006 62.262 1.00 68.31 183 PRO A CA 1
ATOM 1501 C C . PRO A 1 183 ? 3.526 18.735 62.783 1.00 68.31 183 PRO A C 1
ATOM 1503 O O . PRO A 1 183 ? 2.954 17.645 62.739 1.00 68.31 183 PRO A O 1
ATOM 1506 N N . ARG A 1 184 ? 4.741 18.865 63.329 1.00 56.94 184 ARG A N 1
ATOM 1507 C CA . ARG A 1 184 ? 5.574 17.717 63.733 1.00 56.94 184 ARG A CA 1
ATOM 1508 C C . ARG A 1 184 ? 4.901 16.780 64.747 1.00 56.94 184 ARG A C 1
ATOM 1510 O O . ARG A 1 184 ? 5.159 15.578 64.719 1.00 56.94 184 ARG A O 1
ATOM 1517 N N . TRP A 1 185 ? 4.016 17.310 65.594 1.00 58.62 185 TRP A N 1
ATOM 1518 C CA . TRP A 1 185 ? 3.234 16.534 66.562 1.00 58.62 185 TRP A CA 1
ATOM 1519 C C . TRP A 1 185 ? 2.203 15.598 65.900 1.00 58.62 185 TRP A C 1
ATOM 1521 O O . TRP A 1 185 ? 1.903 14.549 66.454 1.00 58.62 185 TRP A O 1
ATOM 1531 N N . TYR A 1 186 ? 1.728 15.922 64.692 1.00 51.06 186 TYR A N 1
ATOM 1532 C CA . TYR A 1 186 ? 0.759 15.131 63.923 1.00 51.06 186 TYR A CA 1
ATOM 1533 C C . TYR A 1 186 ? 1.429 13.974 63.153 1.00 51.06 186 TYR A C 1
ATOM 1535 O O . TYR A 1 186 ? 0.891 12.873 63.068 1.00 51.06 186 TYR A O 1
ATOM 1543 N N . VAL A 1 187 ? 2.650 14.184 62.644 1.00 57.34 187 VAL A N 1
ATOM 1544 C CA . VAL A 1 187 ? 3.427 13.161 61.909 1.00 57.34 187 VAL A CA 1
ATOM 1545 C C . VAL A 1 187 ? 3.916 12.036 62.838 1.00 57.34 187 VAL A C 1
ATOM 1547 O O . VAL A 1 187 ? 3.912 10.865 62.452 1.00 57.34 187 VAL A O 1
ATOM 1550 N N . ASN A 1 188 ? 4.282 12.374 64.080 1.00 52.56 188 ASN A N 1
ATOM 1551 C CA . ASN A 1 188 ? 4.707 11.396 65.088 1.00 52.56 188 ASN A CA 1
ATOM 1552 C C . ASN A 1 188 ? 3.556 10.492 65.579 1.00 52.56 188 ASN A C 1
ATOM 1554 O O . ASN A 1 188 ? 3.801 9.327 65.885 1.00 52.56 188 ASN A O 1
ATOM 1558 N N . ASP A 1 189 ? 2.313 10.984 65.605 1.00 49.09 189 ASP A N 1
ATOM 1559 C CA . ASP A 1 189 ? 1.139 10.215 66.059 1.00 49.09 189 ASP A CA 1
ATOM 1560 C C . ASP A 1 189 ? 0.592 9.275 64.955 1.00 49.09 189 ASP A C 1
ATOM 1562 O O . ASP A 1 189 ? 0.108 8.164 65.199 1.00 49.09 189 ASP A O 1
ATOM 1566 N N . ILE A 1 190 ? 0.770 9.676 63.691 1.00 47.69 190 ILE A N 1
ATOM 1567 C CA . ILE A 1 190 ? 0.379 8.924 62.491 1.00 47.69 190 ILE A CA 1
ATOM 1568 C C . ILE A 1 190 ? 1.342 7.769 62.193 1.00 47.69 190 ILE A C 1
ATOM 1570 O O . ILE A 1 190 ? 0.875 6.671 61.914 1.00 47.69 190 ILE A O 1
ATOM 1574 N N . SER A 1 191 ? 2.665 7.935 62.305 1.00 48.44 191 SER A N 1
ATOM 1575 C CA . SER A 1 191 ? 3.628 6.853 61.996 1.00 48.44 191 SER A CA 1
ATOM 1576 C C . SER A 1 191 ? 3.477 5.609 62.888 1.00 48.44 191 SER A C 1
ATOM 1578 O O . SER A 1 191 ? 3.844 4.512 62.473 1.00 48.44 191 SER A O 1
ATOM 1580 N N . SER A 1 192 ? 2.921 5.770 64.090 1.00 47.81 192 SER A N 1
ATOM 1581 C CA . SER A 1 192 ? 2.571 4.676 65.008 1.00 47.81 192 SER A CA 1
ATOM 1582 C C . SER A 1 192 ? 1.278 3.946 64.595 1.00 47.81 192 SER A C 1
ATOM 1584 O O . SER A 1 192 ? 1.106 2.761 64.876 1.00 47.81 192 SER A O 1
ATOM 1586 N N . SER A 1 193 ? 0.388 4.625 63.859 1.00 44.22 193 SER A N 1
ATOM 1587 C CA . SER A 1 193 ? -0.994 4.184 63.606 1.00 44.22 193 SER A CA 1
ATOM 1588 C C . SER A 1 193 ? -1.335 3.928 62.122 1.00 44.22 193 SER A C 1
ATOM 1590 O O . SER A 1 193 ? -2.351 3.300 61.826 1.00 44.22 193 SER A O 1
ATOM 1592 N N . PHE A 1 194 ? -0.510 4.370 61.162 1.00 43.59 194 PHE A N 1
ATOM 1593 C CA . PHE A 1 194 ? -0.856 4.420 59.729 1.00 43.59 194 PHE A CA 1
ATOM 1594 C C . PHE A 1 194 ? -0.394 3.245 58.852 1.00 43.59 194 PHE A C 1
ATOM 1596 O O . PHE A 1 194 ? -0.500 3.316 57.629 1.00 43.59 194 PHE A O 1
ATOM 1603 N N . LYS A 1 195 ? 0.038 2.118 59.430 1.00 50.75 195 LYS A N 1
ATOM 1604 C CA . LYS A 1 195 ? 0.146 0.868 58.648 1.00 50.75 195 LYS A CA 1
ATOM 1605 C C . LYS A 1 195 ? -1.237 0.265 58.327 1.00 50.75 195 LYS A C 1
ATOM 1607 O O . LYS A 1 195 ? -1.358 -0.549 57.422 1.00 50.75 195 LYS A O 1
ATOM 1612 N N . ALA A 1 196 ? -2.280 0.695 59.045 1.00 43.22 196 ALA A N 1
ATOM 1613 C CA . ALA A 1 196 ? -3.648 0.185 58.934 1.00 43.22 196 ALA A CA 1
ATOM 1614 C C . ALA A 1 196 ? -4.551 0.877 57.876 1.00 43.22 196 ALA A C 1
ATOM 1616 O O . ALA A 1 196 ? -5.320 0.170 57.229 1.00 43.22 196 ALA A O 1
ATOM 1617 N N . PRO A 1 197 ? -4.493 2.205 57.630 1.00 41.00 197 PRO A N 1
ATOM 1618 C CA . PRO A 1 197 ? -5.441 2.871 56.726 1.00 41.00 197 PRO A CA 1
ATOM 1619 C C . PRO A 1 197 ? -5.233 2.563 55.238 1.00 41.00 197 PRO A C 1
ATOM 1621 O O . PRO A 1 197 ? -6.212 2.497 54.504 1.00 41.00 197 PRO A O 1
ATOM 1624 N N . ILE A 1 198 ? -3.991 2.337 54.789 1.00 45.22 198 ILE A N 1
ATOM 1625 C CA . ILE A 1 198 ? -3.700 1.990 53.383 1.00 45.22 198 ILE A CA 1
ATOM 1626 C C . ILE A 1 198 ? -4.269 0.599 53.047 1.00 45.22 198 ILE A C 1
ATOM 1628 O O . ILE A 1 198 ? -4.965 0.444 52.049 1.00 45.22 198 ILE A O 1
ATOM 1632 N N . HIS A 1 199 ? -4.096 -0.380 53.943 1.00 42.00 199 HIS A N 1
ATOM 1633 C CA . HIS A 1 199 ? -4.651 -1.732 53.786 1.00 42.00 199 HIS A CA 1
ATOM 1634 C C . HIS A 1 199 ? -6.186 -1.793 53.851 1.00 42.00 199 HIS A C 1
ATOM 1636 O O . HIS A 1 199 ? -6.796 -2.695 53.279 1.00 42.00 199 HIS A O 1
ATOM 1642 N N . LEU A 1 200 ? -6.827 -0.847 54.543 1.00 44.62 200 LEU A N 1
ATOM 1643 C CA . LEU A 1 200 ? -8.288 -0.766 54.619 1.00 44.62 200 LEU A CA 1
ATOM 1644 C C . LEU A 1 200 ? -8.911 -0.244 53.315 1.00 44.62 200 LEU A C 1
ATOM 1646 O O . LEU A 1 200 ? -10.052 -0.568 52.995 1.00 44.62 200 LEU A O 1
ATOM 1650 N N . MET A 1 201 ? -8.145 0.547 52.562 1.00 46.06 201 MET A N 1
ATOM 1651 C CA . MET A 1 201 ? -8.551 1.136 51.287 1.00 46.06 201 MET A CA 1
ATOM 1652 C C . MET A 1 201 ? -8.425 0.142 50.118 1.00 46.06 201 MET A C 1
ATOM 1654 O O . MET A 1 201 ? -9.166 0.247 49.147 1.00 46.06 201 MET A O 1
ATOM 1658 N N . GLU A 1 202 ? -7.544 -0.856 50.237 1.00 53.59 202 GLU A N 1
ATOM 1659 C CA . GLU A 1 202 ? -7.365 -1.946 49.262 1.00 53.59 202 GLU A CA 1
ATOM 1660 C C . GLU A 1 202 ? -8.391 -3.081 49.412 1.00 53.59 202 GLU A C 1
ATOM 1662 O O . GLU A 1 202 ? -8.545 -3.905 48.512 1.00 53.59 202 GLU A O 1
ATOM 1667 N N . SER A 1 203 ? -9.094 -3.176 50.546 1.00 47.62 203 SER A N 1
ATOM 1668 C CA . SER A 1 203 ? -10.073 -4.242 50.794 1.00 47.62 203 SER A CA 1
ATOM 1669 C C . SER A 1 203 ? -11.116 -3.828 51.843 1.00 47.62 203 SER A C 1
ATOM 1671 O O . SER A 1 203 ? -10.870 -3.966 53.048 1.00 47.62 203 SER A O 1
ATOM 1673 N N . PRO A 1 204 ? -12.321 -3.391 51.423 1.00 49.47 204 PRO A N 1
ATOM 1674 C CA . PRO A 1 204 ? -13.363 -2.899 52.332 1.00 49.47 204 PRO A CA 1
ATOM 1675 C C . PRO A 1 204 ? -13.912 -3.966 53.301 1.00 49.47 204 PRO A C 1
ATOM 1677 O O . PRO A 1 204 ? -14.549 -3.631 54.297 1.00 49.47 204 PRO A O 1
ATOM 1680 N N . ALA A 1 205 ? -13.616 -5.250 53.075 1.00 55.31 205 ALA A N 1
ATOM 1681 C CA . ALA A 1 205 ? -14.024 -6.366 53.931 1.00 55.31 205 ALA A CA 1
ATOM 1682 C C . ALA A 1 205 ? -13.314 -6.427 55.306 1.00 55.31 205 ALA A C 1
ATOM 1684 O O . ALA A 1 205 ? -13.748 -7.168 56.186 1.00 55.31 205 ALA A O 1
ATOM 1685 N N . ASN A 1 206 ? -12.239 -5.659 55.532 1.00 52.16 206 ASN A N 1
ATOM 1686 C CA . ASN A 1 206 ? -11.503 -5.668 56.808 1.00 52.16 206 ASN A CA 1
ATOM 1687 C C . ASN A 1 206 ? -11.984 -4.613 57.830 1.00 52.16 206 ASN A C 1
ATOM 1689 O O . ASN A 1 206 ? -11.458 -4.571 58.944 1.00 52.16 206 ASN A O 1
ATOM 1693 N N . LEU A 1 207 ? -13.009 -3.808 57.506 1.00 52.38 207 LEU A N 1
ATOM 1694 C CA . LEU A 1 207 ? -13.549 -2.751 58.383 1.00 52.38 207 LEU A CA 1
ATOM 1695 C C . LEU A 1 207 ? -14.018 -3.268 59.752 1.00 52.38 207 LEU A C 1
ATOM 1697 O O . LEU A 1 207 ? -13.775 -2.629 60.777 1.00 52.38 207 LEU A O 1
ATOM 1701 N N . GLY A 1 208 ? -14.637 -4.450 59.780 1.00 57.41 208 GLY A N 1
ATOM 1702 C CA . GLY A 1 208 ? -15.181 -5.033 61.009 1.00 57.41 208 GLY A CA 1
ATOM 1703 C C . GLY A 1 208 ? -14.114 -5.392 62.048 1.00 57.41 208 GLY A C 1
ATOM 1704 O O . GLY A 1 208 ? -14.368 -5.316 63.245 1.00 57.41 208 GLY A O 1
ATOM 1705 N N . LYS A 1 209 ? -12.884 -5.712 61.620 1.00 58.00 209 LYS A N 1
ATOM 1706 C CA . LYS A 1 209 ? -11.811 -6.162 62.528 1.00 58.00 209 LYS A CA 1
ATOM 1707 C C . LYS A 1 209 ? -11.191 -5.019 63.336 1.00 58.00 209 LYS A C 1
ATOM 1709 O O . LYS A 1 209 ? -10.617 -5.256 64.394 1.00 58.00 209 LYS A O 1
ATOM 1714 N N . HIS A 1 210 ? -11.312 -3.781 62.856 1.00 54.56 210 HIS A N 1
ATOM 1715 C CA . HIS A 1 210 ? -10.719 -2.600 63.494 1.00 54.56 210 HIS A CA 1
ATOM 1716 C C . HIS A 1 210 ? -11.742 -1.702 64.202 1.00 54.56 210 HIS A C 1
ATOM 1718 O O . HIS A 1 210 ? -11.351 -0.768 64.900 1.00 54.56 210 HIS A O 1
ATOM 1724 N N . GLN A 1 211 ? -13.035 -2.025 64.099 1.00 54.50 211 GLN A N 1
ATOM 1725 C CA . GLN A 1 211 ? -14.122 -1.322 64.783 1.00 54.50 211 GLN A CA 1
ATOM 1726 C C . GLN A 1 211 ? -14.062 -1.479 66.315 1.00 54.50 211 GLN A C 1
ATOM 1728 O O . GLN A 1 211 ? -14.451 -0.570 67.039 1.00 54.50 211 GLN A O 1
ATOM 1733 N N . ALA A 1 212 ? -13.510 -2.593 66.809 1.00 56.28 212 ALA A N 1
ATOM 1734 C CA . ALA A 1 212 ? -13.328 -2.862 68.237 1.00 56.28 212 ALA A CA 1
ATOM 1735 C C . ALA A 1 212 ? -12.066 -2.215 68.845 1.00 56.28 212 ALA A C 1
ATOM 1737 O O . ALA A 1 212 ? -11.846 -2.312 70.051 1.00 56.28 212 ALA A O 1
ATOM 1738 N N . ASN A 1 213 ? -11.212 -1.565 68.041 1.00 60.00 213 ASN A N 1
ATOM 1739 C CA . ASN A 1 213 ? -10.014 -0.913 68.563 1.00 60.00 213 ASN A CA 1
ATOM 1740 C C . ASN A 1 213 ? -10.376 0.480 69.118 1.00 60.00 213 ASN A C 1
ATOM 1742 O O . ASN A 1 213 ? -10.756 1.356 68.335 1.00 60.00 213 ASN A O 1
ATOM 1746 N N . PRO A 1 214 ? -10.200 0.738 70.429 1.00 60.00 214 PRO A N 1
ATOM 1747 C CA . PRO A 1 214 ? -10.640 1.976 71.078 1.00 60.00 214 PRO A CA 1
ATOM 1748 C C . PRO A 1 214 ? -9.944 3.238 70.548 1.00 60.00 214 PRO A C 1
ATOM 1750 O O . PRO A 1 214 ? -10.475 4.335 70.697 1.00 60.00 214 PRO A O 1
ATOM 1753 N N . LYS A 1 215 ? -8.788 3.105 69.882 1.00 51.94 215 LYS A N 1
ATOM 1754 C CA . LYS A 1 215 ? -8.092 4.228 69.231 1.00 51.94 215 LYS A CA 1
ATOM 1755 C C . LYS A 1 215 ? -8.588 4.510 67.809 1.00 51.94 215 LYS A C 1
ATOM 1757 O O . LYS A 1 215 ? -8.438 5.624 67.321 1.00 51.94 215 LYS A O 1
ATOM 1762 N N . VAL A 1 216 ? -9.181 3.519 67.141 1.00 54.56 216 VAL A N 1
ATOM 1763 C CA . VAL A 1 216 ? -9.588 3.594 65.723 1.00 54.56 216 VAL A CA 1
ATOM 1764 C C . VAL A 1 216 ? -11.104 3.793 65.583 1.00 54.56 216 VAL A C 1
ATOM 1766 O O . VAL A 1 216 ? -11.555 4.478 64.664 1.00 54.56 216 VAL A O 1
ATOM 1769 N N . ALA A 1 217 ? -11.890 3.297 66.542 1.00 60.91 217 ALA A N 1
ATOM 1770 C CA . ALA A 1 217 ? -13.341 3.459 66.615 1.00 60.91 217 ALA A CA 1
ATOM 1771 C C . ALA A 1 217 ? -13.833 4.922 66.500 1.00 60.91 217 ALA A C 1
ATOM 1773 O O . ALA A 1 217 ? -14.774 5.158 65.736 1.00 60.91 217 ALA A O 1
ATOM 1774 N N . PRO A 1 218 ? -13.198 5.932 67.140 1.00 61.69 218 PRO A N 1
ATOM 1775 C CA . PRO A 1 218 ? -13.639 7.325 67.014 1.00 61.69 218 PRO A CA 1
ATOM 1776 C C . PRO A 1 218 ? -13.434 7.884 65.599 1.00 61.69 218 PRO A C 1
ATOM 1778 O O . PRO A 1 218 ? -14.205 8.723 65.136 1.00 61.69 218 PRO A O 1
ATOM 1781 N N . ILE A 1 219 ? -12.403 7.411 64.893 1.00 58.19 219 ILE A N 1
ATOM 1782 C CA . ILE A 1 219 ? -12.047 7.860 63.541 1.00 58.19 219 ILE A CA 1
ATOM 1783 C C . ILE A 1 219 ? -12.992 7.227 62.513 1.00 58.19 219 ILE A C 1
ATOM 1785 O O . ILE A 1 219 ? -13.504 7.933 61.645 1.00 58.19 219 ILE A O 1
ATOM 1789 N N . ILE A 1 220 ? -13.294 5.931 62.655 1.00 59.78 220 ILE A N 1
ATOM 1790 C CA . ILE A 1 220 ? -14.265 5.218 61.809 1.00 59.78 220 ILE A CA 1
ATOM 1791 C C . ILE A 1 220 ? -15.668 5.821 61.974 1.00 59.78 220 ILE A C 1
ATOM 1793 O O . ILE A 1 220 ? -16.327 6.104 60.976 1.00 59.78 220 ILE A O 1
ATOM 1797 N N . ALA A 1 221 ? -16.099 6.109 63.207 1.00 61.75 221 ALA A N 1
ATOM 1798 C CA . ALA A 1 221 ? -17.383 6.764 63.471 1.00 61.75 221 ALA A CA 1
ATOM 1799 C C . ALA A 1 221 ? -17.471 8.163 62.831 1.00 61.75 221 ALA A C 1
ATOM 1801 O O . ALA A 1 221 ? -18.496 8.529 62.257 1.00 61.75 221 ALA A O 1
ATOM 1802 N N . LYS A 1 222 ? -16.374 8.933 62.859 1.00 59.66 222 LYS A N 1
ATOM 1803 C CA . LYS A 1 222 ? -16.308 10.274 62.257 1.00 59.66 222 LYS A CA 1
ATOM 1804 C C . LYS A 1 222 ? -16.243 10.244 60.725 1.00 59.66 222 LYS A C 1
ATOM 1806 O O . LYS A 1 222 ? -16.706 11.189 60.092 1.00 59.66 222 LYS A O 1
ATOM 1811 N N . MET A 1 223 ? -15.696 9.182 60.129 1.00 57.88 223 MET A N 1
ATOM 1812 C CA . MET A 1 223 ? -15.756 8.946 58.682 1.00 57.88 223 MET A CA 1
ATOM 1813 C C . MET A 1 223 ? -17.155 8.497 58.242 1.00 57.88 223 MET A C 1
ATOM 1815 O O . MET A 1 223 ? -17.700 9.077 57.308 1.00 57.88 223 MET A O 1
ATOM 1819 N N . LEU A 1 224 ? -17.789 7.556 58.949 1.00 58.66 224 LEU A N 1
ATOM 1820 C CA . LEU A 1 224 ? -19.162 7.120 58.659 1.00 58.66 224 LEU A CA 1
ATOM 1821 C C . LEU A 1 224 ? -20.176 8.269 58.792 1.00 58.66 224 LEU A C 1
ATOM 1823 O O . LEU A 1 224 ? -21.051 8.400 57.946 1.00 58.66 224 LEU A O 1
ATOM 1827 N N . GLY A 1 225 ? -20.010 9.159 59.776 1.00 57.34 225 GLY A N 1
ATOM 1828 C CA . GLY A 1 225 ? -20.860 10.346 59.936 1.00 57.34 225 GLY A CA 1
ATOM 1829 C C . GLY A 1 225 ? -20.613 11.476 58.925 1.00 57.34 225 GLY A C 1
ATOM 1830 O O . GLY A 1 225 ? -21.439 12.374 58.816 1.00 57.34 225 GLY A O 1
ATOM 1831 N N . LYS A 1 226 ? -19.490 11.461 58.191 1.00 56.50 226 LYS A N 1
ATOM 1832 C CA . LYS A 1 226 ? -19.185 12.449 57.134 1.00 56.50 226 LYS A CA 1
ATOM 1833 C C . LYS A 1 226 ? -19.505 11.953 55.725 1.00 56.50 226 LYS A C 1
ATOM 1835 O O . LYS A 1 226 ? -19.749 12.779 54.853 1.00 56.50 226 LYS A O 1
ATOM 1840 N N . PHE A 1 227 ? -19.480 10.638 55.505 1.00 53.53 227 PHE A N 1
ATOM 1841 C CA . PHE A 1 227 ? -19.780 10.016 54.210 1.00 53.53 227 PHE A CA 1
ATOM 1842 C C . PHE A 1 227 ? -21.172 9.364 54.149 1.00 53.53 227 PHE A C 1
ATOM 1844 O O . PHE A 1 227 ? -21.650 9.073 53.057 1.00 53.53 227 PHE A O 1
ATOM 1851 N N . GLY A 1 228 ? -21.851 9.175 55.284 1.00 51.50 228 GLY A N 1
ATOM 1852 C CA . GLY A 1 228 ? -23.280 8.869 55.341 1.00 51.50 228 GLY A CA 1
ATOM 1853 C C . GLY A 1 228 ? -24.094 10.156 55.264 1.00 51.50 228 GLY A C 1
ATOM 1854 O O . GLY A 1 228 ? -24.450 10.721 56.295 1.00 51.50 228 GLY A O 1
ATOM 1855 N N . GLY A 1 229 ? -24.334 10.653 54.050 1.00 44.09 229 GLY A N 1
ATOM 1856 C CA . GLY A 1 229 ? -25.254 11.773 53.826 1.00 44.09 229 GLY A CA 1
ATOM 1857 C C . GLY A 1 229 ? -26.679 11.467 54.325 1.00 44.09 229 GLY A C 1
ATOM 1858 O O . GLY A 1 229 ? -27.019 10.297 54.527 1.00 44.09 229 GLY A O 1
ATOM 1859 N N . PRO A 1 230 ? -27.524 12.492 54.545 1.00 44.81 230 PRO A N 1
ATOM 1860 C CA . PRO A 1 230 ? -28.929 12.278 54.881 1.00 44.81 230 PRO A CA 1
ATOM 1861 C C . PRO A 1 230 ? -29.648 11.547 53.735 1.00 44.81 230 PRO A C 1
ATOM 1863 O O . PRO A 1 230 ? -29.334 11.776 52.567 1.00 44.81 230 PRO A O 1
ATOM 1866 N N . LYS A 1 231 ? -30.573 10.649 54.098 1.00 43.59 231 LYS A N 1
ATOM 1867 C CA . LYS A 1 231 ? -31.514 10.002 53.170 1.00 43.59 231 LYS A CA 1
ATOM 1868 C C . LYS A 1 231 ? -32.384 11.025 52.451 1.00 43.59 231 LYS A C 1
ATOM 1870 O O . LYS A 1 231 ? -32.790 11.998 53.125 1.00 43.59 231 LYS A O 1
#

Foldseek 3Di:
DDDDDDDDDPPPDDPDPPDPPDPDDCPPVDDDDPDDDQQQADQPDDQDPVLQVQLVVLQVVLVVCVLVVNLVSSLVSLSSSCNSPSPDPVSVVSSVVSVVVVVVVVVLVVLVVVCVVPNDPVSVVVVVDCVVVVVVVVSVVVVVVVVVVVVVVVVVVVVVVVVVVVVVVVVVVVVVVVVVPPDPVVVVVCVVPVVPPVVCVVPVVCVVVCCPPPVCVVVVVVVCVVPPDDD

Organism: NCBI:txid265156

pLDDT: mean 71.09, std 16.78, range [36.03, 96.25]

Secondary structure (DSSP, 8-state):
-------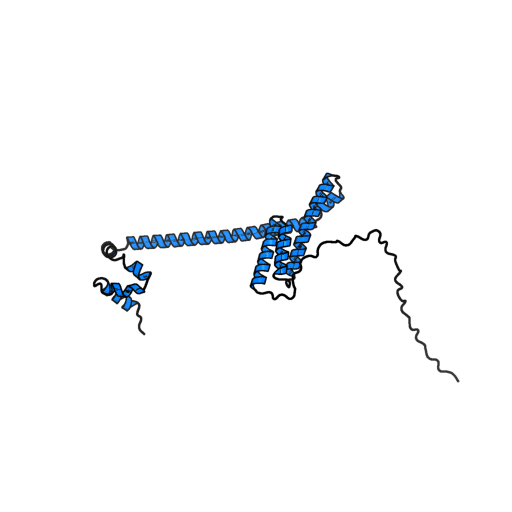------------------GGG-PPPP-PPPPP---TTS---HHHHHHHHHHHHHHHHHHHTT-HHHHHHHHHHHHHH-TT-HHHHHHHHHHHHHHHHHHHHHHHHHHHHHS--HHHHHHHHSHHHHHHHHHHHHHHHHHHHHHHHHHHHHHHHHHHHHHHHHHHHHHHHHHHHHS-HHHHHHHHHHTHHHHHHHS-GGGHHHHTT-TTTHHHHHHHHHHHS---

Radius of gyration: 41.02 Å; chains: 1; bounding box: 86×43×142 Å

InterPro domains:
  IPR011990 Tetratricopeptide-like helical domain superfamily [G3DSA:1.25.40.10] (17-107)
  IPR011990 Tetratricopeptide-like helical domain superfamily [SSF48452] (48-99)

Sequence (231 aa):
MDEVEPQFHHEEEDPEIIEPDVELDESHVVEPDNDPPQKMGDPTVEVTEENRDAAQEAKIQDMEAISERKLEEAIEHLTKAILLNPTSAIMYASRGESHCYFLLQLLIKDLHLASKLDYDEEISAVLKKPNAHKMEEHRRKYERLRKEREDRKLERKRQRCRGEARAAAYEKSKKQTIFKDTPRWYVNDISSSFKAPIHLMESPANLGKHQANPKVAPIIAKMLGKFGGPK